Protein AF-A0A9E2JWT8-F1 (afdb_monomer)

Mean predicted aligned error: 19.37 Å

Nearest PDB structures (foldseek):
  4bin-assembly1_A  TM=8.423E-01  e=1.346E-19  Escherichia coli K-12
  3jc8-assembly1_Qa  TM=8.543E-01  e=6.865E-05  Myxococcus xanthus DK 1622
  6kon-assembly1_B  TM=1.646E-01  e=9.187E+00  Mycobacterium tuberculosis H37Rv

Structure (mmCIF, N/CA/C/O backbone):
data_AF-A0A9E2JWT8-F1
#
_entry.id   AF-A0A9E2JWT8-F1
#
loop_
_atom_site.group_PDB
_atom_site.id
_atom_site.type_symbol
_atom_site.label_atom_id
_atom_site.label_alt_id
_atom_site.label_comp_id
_atom_site.label_asym_id
_atom_site.label_entity_id
_atom_site.label_seq_id
_atom_site.pdbx_PDB_ins_code
_atom_site.Cartn_x
_atom_site.Cartn_y
_atom_site.Cartn_z
_atom_site.occupancy
_atom_site.B_iso_or_equiv
_atom_site.auth_seq_id
_atom_site.auth_comp_id
_atom_site.auth_asym_id
_atom_site.auth_atom_id
_atom_site.pdbx_PDB_model_num
ATOM 1 N N . MET A 1 1 ? -29.899 13.126 69.150 1.00 53.62 1 MET A N 1
ATOM 2 C CA . MET A 1 1 ? -29.460 11.903 68.431 1.00 53.62 1 MET A CA 1
ATOM 3 C C . MET A 1 1 ? -28.715 12.224 67.116 1.00 53.62 1 MET A C 1
ATOM 5 O O . MET A 1 1 ? -28.867 11.514 66.130 1.00 53.62 1 MET A O 1
ATOM 9 N N . ASN A 1 2 ? -27.886 13.279 67.052 1.00 57.16 2 ASN A N 1
ATOM 10 C CA . ASN A 1 2 ? -27.595 13.925 65.753 1.00 57.16 2 ASN A CA 1
ATOM 11 C C . ASN A 1 2 ? -26.227 13.564 65.133 1.00 57.16 2 ASN A C 1
ATOM 13 O O . ASN A 1 2 ? -25.961 13.938 63.993 1.00 57.16 2 ASN A O 1
ATOM 17 N N . ALA A 1 3 ? -25.370 12.822 65.847 1.00 55.81 3 ALA A N 1
ATOM 18 C CA . ALA A 1 3 ? -24.041 12.436 65.360 1.00 55.81 3 ALA A CA 1
ATOM 19 C C . ALA A 1 3 ? -24.082 11.340 64.273 1.00 55.81 3 ALA A C 1
ATOM 21 O O . ALA A 1 3 ? -23.399 11.455 63.257 1.00 55.81 3 ALA A O 1
ATOM 22 N N . SER A 1 4 ? -24.925 10.314 64.449 1.00 59.94 4 SER A N 1
ATOM 23 C CA . SER A 1 4 ? -24.975 9.135 63.567 1.00 59.94 4 SER A CA 1
ATOM 24 C C . SER A 1 4 ? -25.283 9.482 62.101 1.00 59.94 4 SER A C 1
ATOM 26 O O . SER A 1 4 ? -24.531 9.087 61.210 1.00 59.94 4 SER A O 1
ATOM 28 N N . ARG A 1 5 ? -26.305 10.314 61.834 1.00 56.53 5 ARG A N 1
ATOM 29 C CA . ARG A 1 5 ? -26.665 10.726 60.458 1.00 56.53 5 ARG A CA 1
ATOM 30 C C . ARG A 1 5 ? -25.513 11.415 59.710 1.00 56.53 5 ARG A C 1
ATOM 32 O O . ARG A 1 5 ? -25.378 11.219 58.507 1.00 56.53 5 ARG A O 1
ATOM 39 N N . ARG A 1 6 ? -24.657 12.181 60.404 1.00 55.94 6 ARG A N 1
ATOM 40 C CA . ARG A 1 6 ? -23.478 12.832 59.795 1.00 55.94 6 ARG A CA 1
ATOM 41 C C . ARG A 1 6 ? -22.365 11.836 59.450 1.00 55.94 6 ARG A C 1
ATOM 43 O O . ARG A 1 6 ? -21.626 12.077 58.501 1.00 55.94 6 ARG A O 1
ATOM 50 N N . HIS A 1 7 ? -22.261 10.729 60.185 1.00 55.94 7 HIS A N 1
ATOM 51 C CA . HIS A 1 7 ? -21.325 9.648 59.870 1.00 55.94 7 HIS A CA 1
ATOM 52 C C . HIS A 1 7 ? -21.790 8.842 58.651 1.00 55.94 7 HIS A C 1
ATOM 54 O O . HIS A 1 7 ? -21.009 8.660 57.722 1.00 55.94 7 HIS A O 1
ATOM 60 N N . VAL A 1 8 ? -23.075 8.468 58.598 1.00 58.97 8 VAL A N 1
ATOM 61 C CA . VAL A 1 8 ? -23.662 7.741 57.455 1.00 58.97 8 VAL A CA 1
ATOM 62 C C . VAL A 1 8 ? -23.550 8.551 56.157 1.00 58.97 8 VAL A C 1
ATOM 64 O O . VAL A 1 8 ? -23.122 8.011 55.142 1.00 58.97 8 VAL A O 1
ATOM 67 N N . LEU A 1 9 ? -23.837 9.859 56.186 1.00 56.31 9 LEU A N 1
ATOM 68 C CA . LEU A 1 9 ? -23.661 10.735 55.017 1.00 56.31 9 LEU A CA 1
ATOM 69 C C . LEU A 1 9 ? -22.195 10.853 54.564 1.00 56.31 9 LEU A C 1
ATOM 71 O O . LEU A 1 9 ? -21.934 10.886 53.364 1.00 56.31 9 LEU A O 1
ATOM 75 N N . ARG A 1 10 ? -21.228 10.872 55.494 1.00 54.97 10 ARG A N 1
ATOM 76 C CA . ARG A 1 10 ? -19.796 10.873 55.143 1.00 54.97 10 ARG A CA 1
ATOM 77 C C . ARG A 1 10 ? -19.331 9.535 54.565 1.00 54.97 10 ARG A C 1
ATOM 79 O O . ARG A 1 10 ? -18.613 9.538 53.573 1.00 54.97 10 ARG A O 1
ATOM 86 N N . GLN A 1 11 ? -19.747 8.410 55.142 1.00 54.75 11 GLN A N 1
ATOM 87 C CA . GLN A 1 11 ? -19.348 7.080 54.668 1.00 54.75 11 GLN A CA 1
ATOM 88 C C . GLN A 1 11 ? -20.015 6.719 53.330 1.00 54.75 11 GLN A C 1
ATOM 90 O O . GLN A 1 11 ? -19.337 6.221 52.437 1.00 54.75 11 GLN A O 1
ATOM 95 N N . GLY A 1 12 ? -21.294 7.059 53.137 1.00 54.53 12 GLY A N 1
ATOM 96 C CA . GLY A 1 12 ? -21.981 6.889 51.851 1.00 54.53 12 GLY A CA 1
ATOM 97 C C . GLY A 1 12 ? -21.394 7.757 50.731 1.00 54.53 12 GLY A C 1
ATOM 98 O O . GLY A 1 12 ? -21.231 7.281 49.611 1.00 54.53 12 GLY A O 1
ATOM 99 N N . GLY A 1 13 ? -21.003 9.001 51.039 1.00 54.72 13 GLY A N 1
ATOM 100 C CA . GLY A 1 13 ? -20.327 9.882 50.080 1.00 54.72 13 GLY A CA 1
ATOM 101 C C . GLY A 1 13 ? -18.957 9.359 49.635 1.00 54.72 13 GLY A C 1
ATOM 102 O O . GLY A 1 13 ? -18.627 9.446 48.456 1.00 54.72 13 GLY A O 1
ATOM 103 N N . VAL A 1 14 ? -18.183 8.757 50.547 1.00 56.28 14 VAL A N 1
ATOM 104 C CA . VAL A 1 14 ? -16.912 8.097 50.197 1.00 56.28 14 VAL A CA 1
ATOM 105 C C . VAL A 1 14 ? -17.154 6.853 49.340 1.00 56.28 14 VAL A C 1
ATOM 107 O O . VAL A 1 14 ? -16.446 6.672 48.356 1.00 56.28 14 VAL A O 1
ATOM 110 N N . LEU A 1 15 ? -18.179 6.045 49.637 1.00 52.59 15 LEU A N 1
ATOM 111 C CA . LEU A 1 15 ? -18.483 4.837 48.860 1.00 52.59 15 LEU A CA 1
ATOM 112 C C . LEU A 1 15 ? -18.886 5.148 47.402 1.00 52.59 15 LEU A C 1
ATOM 114 O O . LEU A 1 15 ? -18.518 4.418 46.483 1.00 52.59 15 LEU A O 1
ATOM 118 N N . LEU A 1 16 ? -19.588 6.266 47.183 1.00 53.34 16 LEU A N 1
ATOM 119 C CA . LEU A 1 16 ? -19.943 6.774 45.850 1.00 53.34 16 LEU A CA 1
ATOM 120 C C . LEU A 1 16 ? -18.761 7.392 45.081 1.00 53.34 16 LEU A C 1
ATOM 122 O O . LEU A 1 16 ? -18.834 7.495 43.862 1.00 53.34 16 LEU A O 1
ATOM 126 N N . LEU A 1 17 ? -17.678 7.771 45.767 1.00 56.38 17 LEU A N 1
ATOM 127 C CA . LEU A 1 17 ? -16.421 8.232 45.157 1.00 56.38 17 LEU A CA 1
ATOM 128 C C . LEU A 1 17 ? -15.371 7.111 45.021 1.00 56.38 17 LEU A C 1
ATOM 130 O O . LEU A 1 17 ? -14.418 7.262 44.261 1.00 56.38 17 LEU A O 1
ATOM 134 N N . SER A 1 18 ? -15.543 5.981 45.721 1.00 57.34 18 SER A N 1
ATOM 135 C CA . SER A 1 18 ? -14.723 4.768 45.566 1.00 57.34 18 SER A CA 1
ATOM 136 C C . SER A 1 18 ? -15.269 3.776 44.534 1.00 57.34 18 SER A C 1
ATOM 138 O O . SER A 1 18 ? -14.574 2.825 44.181 1.00 57.34 18 SER A O 1
ATOM 140 N N . LEU A 1 19 ? -16.470 4.016 43.994 1.00 56.69 19 LEU A N 1
ATOM 141 C CA . LEU A 1 19 ? -16.808 3.622 42.623 1.00 56.69 19 LEU A CA 1
ATOM 142 C C . LEU A 1 19 ? -15.918 4.448 41.687 1.00 56.69 19 LEU A C 1
ATOM 144 O O . LEU A 1 19 ? -16.328 5.476 41.154 1.00 56.69 19 LEU A O 1
ATOM 148 N N . GLY A 1 20 ? -14.648 4.043 41.611 1.00 53.38 20 GLY A N 1
ATOM 149 C CA . GLY A 1 20 ? -13.603 4.801 40.940 1.00 53.38 20 GLY A CA 1
ATOM 150 C C . GLY A 1 20 ? -13.858 4.932 39.444 1.00 53.38 20 GLY A C 1
ATOM 151 O O . GLY A 1 20 ? -14.824 4.391 38.904 1.00 53.38 20 GLY A O 1
ATOM 152 N N . VAL A 1 21 ? -12.941 5.613 38.756 1.00 55.34 21 VAL A N 1
ATOM 153 C CA . VAL A 1 21 ? -12.900 5.608 37.292 1.00 55.34 21 VAL A CA 1
ATOM 154 C C . VAL A 1 21 ? -12.782 4.156 36.835 1.00 55.34 21 VAL A C 1
ATOM 156 O O . VAL A 1 21 ? -11.688 3.592 36.818 1.00 55.34 21 VAL A O 1
ATOM 159 N N . ALA A 1 22 ? -13.919 3.548 36.484 1.00 52.66 22 ALA A N 1
ATOM 160 C CA . ALA A 1 22 ? -13.948 2.300 35.750 1.00 52.66 22 ALA A CA 1
ATOM 161 C C . ALA A 1 22 ? -13.064 2.544 34.536 1.00 52.66 22 ALA A C 1
ATOM 163 O O . ALA A 1 22 ? -13.307 3.494 33.788 1.00 52.66 22 ALA A O 1
ATOM 164 N N . GLN A 1 23 ? -11.982 1.775 34.410 1.00 48.50 23 GLN A N 1
ATOM 165 C CA . GLN A 1 23 ? -11.033 1.978 33.330 1.00 48.50 23 GLN A CA 1
ATOM 166 C C . GLN A 1 23 ? -11.772 1.682 32.032 1.00 48.50 23 GLN A C 1
ATOM 168 O O . GLN A 1 23 ? -11.929 0.525 31.647 1.00 48.50 23 GLN A O 1
ATOM 173 N N . ILE A 1 24 ? -12.259 2.745 31.387 1.00 52.97 24 ILE A N 1
ATOM 174 C CA . ILE A 1 24 ? -12.759 2.708 30.023 1.00 52.97 24 ILE A CA 1
ATOM 175 C C . ILE A 1 24 ? -11.536 2.324 29.206 1.00 52.97 24 ILE A C 1
ATOM 177 O O . ILE A 1 24 ? -10.701 3.172 28.882 1.00 52.97 24 ILE A O 1
ATOM 181 N N . ALA A 1 25 ? -11.400 1.022 28.969 1.00 56.75 25 ALA A N 1
ATOM 182 C CA . ALA A 1 25 ? -10.394 0.429 28.117 1.00 56.75 25 ALA A CA 1
ATOM 183 C C . ALA A 1 25 ? -10.730 0.852 26.689 1.00 56.75 25 ALA A C 1
ATOM 185 O O . ALA A 1 25 ? -11.363 0.117 25.939 1.00 56.75 25 ALA A O 1
ATOM 186 N N . ARG A 1 26 ? -10.391 2.106 26.372 1.00 68.75 26 ARG A N 1
ATOM 187 C CA . ARG A 1 26 ? -10.599 2.689 25.056 1.00 68.75 26 ARG A CA 1
ATOM 188 C C . ARG A 1 26 ? -9.884 1.807 24.052 1.00 68.75 26 ARG A C 1
ATOM 190 O O . ARG A 1 26 ? -8.679 1.590 24.186 1.00 68.75 26 ARG A O 1
ATOM 197 N N . GLY A 1 27 ? -10.636 1.322 23.071 1.00 78.69 27 GLY A N 1
ATOM 198 C CA . GLY A 1 27 ? -10.039 0.683 21.915 1.00 78.69 27 GLY A CA 1
ATOM 199 C C . GLY A 1 27 ? -9.054 1.633 21.233 1.00 78.69 27 GLY A C 1
ATOM 200 O O . GLY A 1 27 ? -9.229 2.854 21.271 1.00 78.69 27 GLY A O 1
ATOM 201 N N . ALA A 1 28 ? -8.023 1.061 20.622 1.00 89.88 28 ALA A N 1
ATOM 202 C CA . ALA A 1 28 ? -7.026 1.768 19.846 1.00 89.88 28 ALA A CA 1
ATOM 203 C C . ALA A 1 28 ? -7.698 2.632 18.767 1.00 89.88 28 ALA A C 1
ATOM 205 O O . ALA A 1 28 ? -8.549 2.168 17.996 1.00 89.88 28 ALA A O 1
ATOM 206 N N . THR A 1 29 ? -7.303 3.899 18.703 1.00 91.25 29 THR A N 1
ATOM 207 C CA . THR A 1 29 ? -7.775 4.830 17.683 1.00 91.25 29 THR A CA 1
ATOM 208 C C . THR A 1 29 ? -7.119 4.471 16.358 1.00 91.25 29 THR A C 1
ATOM 210 O O . THR A 1 29 ? -5.894 4.509 16.233 1.00 91.25 29 THR A O 1
ATOM 213 N N . ILE A 1 30 ? -7.927 4.163 15.343 1.00 93.00 30 ILE A N 1
ATOM 214 C CA . ILE A 1 30 ? -7.430 4.006 13.974 1.00 93.00 30 ILE A CA 1
ATOM 215 C C . ILE A 1 30 ? -7.217 5.396 13.372 1.00 93.00 30 ILE A C 1
ATOM 217 O O . ILE A 1 30 ? -8.152 6.189 13.262 1.00 93.00 30 ILE A O 1
ATOM 221 N N . LEU A 1 31 ? -5.969 5.678 13.010 1.00 91.62 31 LEU A N 1
ATOM 222 C CA . LEU A 1 31 ? -5.480 6.972 12.540 1.00 91.62 31 LEU A CA 1
ATOM 223 C C . LEU A 1 31 ? -5.591 7.095 11.018 1.00 91.62 31 LEU A C 1
ATOM 225 O O . LEU A 1 31 ? -5.948 8.153 10.502 1.00 91.62 31 LEU A O 1
ATOM 229 N N . ALA A 1 32 ? -5.298 6.012 10.295 1.00 90.31 32 ALA A N 1
ATOM 230 C CA . ALA A 1 32 ? -5.405 5.948 8.843 1.00 90.31 32 ALA A CA 1
ATOM 231 C C . ALA A 1 32 ? -5.608 4.506 8.361 1.00 90.31 32 ALA A C 1
ATOM 233 O O . ALA A 1 32 ? -5.190 3.549 9.008 1.00 90.31 32 ALA A O 1
ATOM 234 N N . VAL A 1 33 ? -6.191 4.357 7.171 1.00 92.56 33 VAL A N 1
ATOM 235 C CA . VAL A 1 33 ? -6.198 3.090 6.428 1.00 92.56 33 VAL A CA 1
ATOM 236 C C . VAL A 1 33 ? -5.728 3.336 4.995 1.00 92.56 33 VAL A C 1
ATOM 238 O O . VAL A 1 33 ? -6.081 4.353 4.386 1.00 92.56 33 VAL A O 1
ATOM 241 N N . ARG A 1 34 ? -4.907 2.429 4.460 1.00 91.94 34 ARG A N 1
ATOM 242 C CA . ARG A 1 34 ? -4.273 2.515 3.134 1.00 91.94 34 ARG A CA 1
ATOM 243 C C . ARG A 1 34 ? -4.420 1.177 2.406 1.00 91.94 34 ARG A C 1
ATOM 245 O O . ARG A 1 34 ? -4.379 0.129 3.045 1.00 91.94 34 ARG A O 1
ATOM 252 N N . VAL A 1 35 ? -4.573 1.223 1.085 1.00 92.81 35 VAL A N 1
ATOM 253 C CA . VAL A 1 35 ? -4.628 0.043 0.208 1.00 92.81 35 VAL A CA 1
ATOM 254 C C . VAL A 1 35 ? -3.678 0.276 -0.961 1.00 92.81 35 VAL A C 1
ATOM 256 O O . VAL A 1 35 ? -3.710 1.351 -1.560 1.00 92.81 35 VAL A O 1
ATOM 259 N N . TRP A 1 36 ? -2.855 -0.720 -1.276 1.00 92.12 36 TRP A N 1
ATOM 260 C CA . TRP A 1 36 ? -1.918 -0.714 -2.399 1.00 92.12 36 TRP A CA 1
ATOM 261 C C . TRP A 1 36 ? -2.168 -1.967 -3.252 1.00 92.12 36 TRP A C 1
ATOM 263 O O . TRP A 1 36 ? -1.660 -3.034 -2.901 1.00 92.12 36 TRP A O 1
ATOM 273 N N . PRO A 1 37 ? -2.992 -1.876 -4.313 1.00 92.75 37 PRO A N 1
ATOM 274 C CA . PRO A 1 37 ? -3.236 -2.991 -5.220 1.00 92.75 37 PRO A CA 1
ATOM 275 C C . PRO A 1 37 ? -2.110 -3.113 -6.255 1.00 92.75 37 PRO A C 1
ATOM 277 O O . PRO A 1 37 ? -1.742 -2.127 -6.898 1.00 92.75 37 PRO A O 1
ATOM 280 N N . ALA A 1 38 ? -1.593 -4.325 -6.444 1.00 90.12 38 ALA A N 1
ATOM 281 C CA . ALA A 1 38 ? -0.638 -4.675 -7.493 1.00 90.12 38 ALA A CA 1
ATOM 282 C C . ALA A 1 38 ? -0.792 -6.147 -7.899 1.00 90.12 38 ALA A C 1
ATOM 284 O O . ALA A 1 38 ? -1.418 -6.924 -7.183 1.00 90.12 38 ALA A O 1
ATOM 285 N N . ALA A 1 39 ? -0.224 -6.537 -9.045 1.00 87.38 39 ALA A N 1
ATOM 286 C CA . ALA A 1 39 ? -0.294 -7.917 -9.534 1.00 87.38 39 ALA A CA 1
ATOM 287 C C . ALA A 1 39 ? 0.458 -8.911 -8.625 1.00 87.38 39 ALA A C 1
ATOM 289 O O . ALA A 1 39 ? -0.028 -10.016 -8.397 1.00 87.38 39 ALA A O 1
ATOM 290 N N . ASP A 1 40 ? 1.601 -8.494 -8.069 1.00 85.94 40 ASP A N 1
ATOM 291 C CA . ASP A 1 40 ? 2.425 -9.303 -7.161 1.00 85.94 40 ASP A CA 1
ATOM 292 C C . ASP A 1 40 ? 1.707 -9.629 -5.841 1.00 85.94 40 ASP A C 1
ATOM 294 O O . ASP A 1 40 ? 1.842 -10.733 -5.318 1.00 85.94 40 ASP A O 1
ATOM 298 N N . TYR A 1 41 ? 0.991 -8.646 -5.282 1.00 91.56 41 TYR A N 1
ATOM 299 C CA . TYR A 1 41 ? 0.166 -8.745 -4.077 1.00 91.56 41 TYR A CA 1
ATOM 300 C C . TYR A 1 41 ? -0.658 -7.463 -3.877 1.00 91.56 41 TYR A C 1
ATOM 302 O O . TYR A 1 41 ? -0.259 -6.385 -4.318 1.00 91.56 41 TYR A O 1
ATOM 310 N N . THR A 1 42 ? -1.764 -7.548 -3.132 1.00 94.62 42 THR A N 1
ATOM 311 C CA . THR A 1 42 ? -2.419 -6.358 -2.553 1.00 94.62 42 THR A CA 1
ATOM 312 C C . THR A 1 42 ? -2.017 -6.213 -1.085 1.00 94.62 42 THR A C 1
ATOM 314 O O . THR A 1 42 ? -2.137 -7.173 -0.321 1.00 94.62 42 THR A O 1
ATOM 317 N N . ARG A 1 43 ? -1.597 -5.010 -0.667 1.00 95.31 43 ARG A N 1
ATOM 318 C CA . ARG A 1 43 ? -1.393 -4.646 0.750 1.00 95.31 43 ARG A CA 1
ATOM 319 C C . ARG A 1 43 ? -2.552 -3.811 1.277 1.00 95.31 43 ARG A C 1
ATOM 321 O O . ARG A 1 43 ? -2.882 -2.782 0.688 1.00 95.31 43 ARG A O 1
ATOM 328 N N . VAL A 1 44 ? -3.079 -4.173 2.443 1.00 95.56 44 VAL A N 1
ATOM 329 C CA . VAL A 1 44 ? -3.909 -3.295 3.281 1.00 95.56 44 VAL A CA 1
ATOM 330 C C . VAL A 1 44 ? -3.126 -2.955 4.548 1.00 95.56 44 VAL A C 1
ATOM 332 O O . VAL A 1 44 ? -2.723 -3.854 5.281 1.00 95.56 44 VAL A O 1
ATOM 335 N N . THR A 1 45 ? -2.933 -1.664 4.825 1.00 95.44 45 THR A N 1
ATOM 336 C CA . THR A 1 45 ? -2.294 -1.183 6.062 1.00 95.44 45 THR A CA 1
ATOM 337 C C . THR A 1 45 ? -3.302 -0.391 6.886 1.00 95.44 45 THR A C 1
ATOM 339 O O . THR A 1 45 ? -3.882 0.582 6.395 1.00 95.44 45 THR A O 1
ATOM 342 N N . ILE A 1 46 ? -3.480 -0.778 8.147 1.00 95.31 46 ILE A N 1
ATOM 343 C CA . ILE A 1 46 ? -4.287 -0.080 9.153 1.00 95.31 46 ILE A CA 1
ATOM 344 C C . ILE A 1 46 ? -3.325 0.516 10.183 1.00 95.31 46 ILE A C 1
ATOM 346 O O . ILE A 1 46 ? -2.574 -0.214 10.824 1.00 95.31 46 ILE A O 1
ATOM 350 N N . GLU A 1 47 ? -3.334 1.838 10.325 1.00 95.00 47 GLU A N 1
ATOM 351 C CA . GLU A 1 47 ? -2.456 2.598 11.218 1.00 95.00 47 GLU A CA 1
ATOM 352 C C . GLU A 1 47 ? -3.215 3.013 12.489 1.00 95.00 47 GLU A C 1
ATOM 354 O O . GLU A 1 47 ? -4.331 3.529 12.398 1.00 95.00 47 GLU A O 1
ATOM 359 N N . SER A 1 48 ? -2.628 2.797 13.666 1.00 95.25 48 SER A N 1
ATOM 360 C CA . SER A 1 48 ? -3.274 2.944 14.976 1.00 95.25 48 SER A CA 1
ATOM 361 C C . SER A 1 48 ? -2.361 3.570 16.037 1.00 95.25 48 SER A C 1
ATOM 363 O O . SER A 1 48 ? -1.133 3.533 15.942 1.00 95.25 48 SER A O 1
ATOM 365 N N . ASP A 1 49 ? -2.962 4.148 17.078 1.00 93.75 49 ASP A N 1
ATOM 366 C CA . ASP A 1 49 ? -2.241 4.720 18.227 1.00 93.75 49 ASP A CA 1
ATOM 367 C C . ASP A 1 49 ? -1.561 3.666 19.127 1.00 93.75 49 ASP A C 1
ATOM 369 O O . ASP A 1 49 ? -0.521 3.961 19.717 1.00 93.75 49 ASP A O 1
ATOM 373 N N . ALA A 1 50 ? -2.090 2.440 19.174 1.00 93.44 50 ALA A N 1
ATOM 374 C CA . ALA A 1 50 ? -1.558 1.292 19.909 1.00 93.44 50 ALA A CA 1
ATOM 375 C C . ALA A 1 50 ? -1.450 0.026 19.031 1.00 93.44 50 ALA A C 1
ATOM 377 O O . ALA A 1 50 ? -2.080 -0.078 17.977 1.00 93.44 50 ALA A O 1
ATOM 378 N N . ALA A 1 51 ? -0.647 -0.952 19.469 1.00 94.19 51 ALA A N 1
ATOM 379 C CA . ALA A 1 51 ? -0.481 -2.233 18.776 1.00 94.19 51 ALA A CA 1
ATOM 380 C C . ALA A 1 51 ? -1.776 -3.064 18.798 1.00 94.19 51 ALA A C 1
ATOM 382 O O . ALA A 1 51 ? -2.329 -3.319 19.868 1.00 94.19 51 ALA A O 1
ATOM 383 N N . LEU A 1 52 ? -2.223 -3.527 17.629 1.00 95.12 52 LEU A N 1
ATOM 384 C CA . LEU A 1 52 ? -3.457 -4.302 17.485 1.00 95.12 52 LEU A CA 1
ATOM 385 C C . LEU A 1 52 ? -3.194 -5.800 17.683 1.00 95.12 52 LEU A C 1
ATOM 387 O O . LEU A 1 52 ? -2.173 -6.324 17.234 1.00 95.12 52 LEU A O 1
ATOM 391 N N . ARG A 1 53 ? -4.127 -6.512 18.320 1.00 95.19 53 ARG A N 1
ATOM 392 C CA . ARG A 1 53 ? -4.132 -7.984 18.348 1.00 95.19 53 ARG A CA 1
ATOM 393 C C . ARG A 1 53 ? -5.128 -8.498 17.325 1.00 95.19 53 ARG A C 1
ATOM 395 O O . ARG A 1 53 ? -6.186 -7.893 17.148 1.00 95.19 53 ARG A O 1
ATOM 402 N N . THR A 1 54 ? -4.772 -9.580 16.639 1.00 96.56 54 THR A N 1
ATOM 403 C CA . THR A 1 54 ? -5.547 -10.060 15.495 1.00 96.56 54 THR A CA 1
ATOM 404 C C . THR A 1 54 ? -5.589 -11.570 15.374 1.00 96.56 54 THR A C 1
ATOM 406 O O . THR A 1 54 ? -4.533 -12.204 15.367 1.00 96.56 54 THR A O 1
ATOM 409 N N . GLU A 1 55 ? -6.779 -12.113 15.131 1.00 96.50 55 GLU A N 1
ATOM 410 C CA . GLU A 1 55 ? -6.980 -13.507 14.728 1.00 96.50 55 GLU A CA 1
ATOM 411 C C . GLU A 1 55 ? -7.407 -13.567 13.247 1.00 96.50 55 GLU A C 1
ATOM 413 O O . GLU A 1 55 ? -8.541 -13.205 12.911 1.00 96.50 55 GLU A O 1
ATOM 418 N N . PRO A 1 56 ? -6.511 -13.971 12.322 1.00 96.44 56 PRO A N 1
ATOM 419 C CA . PRO A 1 56 ? -6.851 -14.154 10.916 1.00 96.44 56 PRO A CA 1
ATOM 420 C C . PRO A 1 56 ? -7.505 -15.523 10.671 1.00 96.44 56 PRO A C 1
ATOM 422 O O . PRO A 1 56 ? -6.941 -16.569 10.992 1.00 96.44 56 PRO A O 1
ATOM 425 N N . LEU A 1 57 ? -8.671 -15.518 10.028 1.00 95.75 57 LEU A N 1
ATOM 426 C CA . LEU A 1 57 ? -9.430 -16.702 9.631 1.00 95.75 57 LEU A CA 1
ATOM 427 C C . LEU A 1 57 ? -9.635 -16.706 8.111 1.00 95.75 57 LEU A C 1
ATOM 429 O O . LEU A 1 57 ? -10.381 -15.893 7.561 1.00 95.75 57 LEU A O 1
ATOM 433 N N . PHE A 1 58 ? -9.000 -17.655 7.425 1.00 95.12 58 PHE A N 1
ATOM 434 C CA . PHE A 1 58 ? -9.240 -17.889 6.003 1.00 95.12 58 PHE A CA 1
ATOM 435 C C . PHE A 1 58 ? -10.456 -18.802 5.794 1.00 95.12 58 PHE A C 1
ATOM 437 O O . PHE A 1 58 ? -10.572 -19.855 6.421 1.00 95.12 58 PHE A O 1
ATOM 444 N N . VAL A 1 59 ? -11.347 -18.419 4.880 1.00 93.88 59 VAL A N 1
ATOM 445 C CA . VAL A 1 59 ? -12.519 -19.205 4.467 1.00 93.88 59 VAL A CA 1
ATOM 446 C C . VAL A 1 59 ? -12.379 -19.513 2.982 1.00 93.88 59 VAL A C 1
ATOM 448 O O . VAL A 1 59 ? -12.202 -18.600 2.187 1.00 93.88 59 VAL A O 1
ATOM 451 N N . ALA A 1 60 ? -12.457 -20.788 2.597 1.00 90.19 60 ALA A N 1
ATOM 452 C CA . ALA A 1 60 ? -12.146 -21.214 1.230 1.00 90.19 60 ALA A CA 1
ATOM 453 C C . ALA A 1 60 ? -13.278 -20.990 0.206 1.00 90.19 60 ALA A C 1
ATOM 455 O O . ALA A 1 60 ? -12.994 -20.770 -0.967 1.00 90.19 60 ALA A O 1
ATOM 456 N N . ASN A 1 61 ? -14.550 -21.071 0.621 1.00 92.62 61 ASN A N 1
ATOM 457 C CA . ASN A 1 61 ? -15.699 -21.149 -0.293 1.00 92.62 61 ASN A CA 1
ATOM 458 C C . ASN A 1 61 ? -16.849 -20.199 0.114 1.00 92.62 61 ASN A C 1
ATOM 460 O O . ASN A 1 61 ? -17.554 -20.494 1.082 1.00 92.62 61 ASN A O 1
ATOM 464 N N . PRO A 1 62 ? -17.091 -19.093 -0.624 1.00 93.69 62 PRO A N 1
ATOM 465 C CA . PRO A 1 62 ? -16.139 -18.446 -1.538 1.00 93.69 62 PRO A CA 1
ATOM 466 C C . PRO A 1 62 ? -14.885 -17.970 -0.774 1.00 93.69 62 PRO A C 1
ATOM 468 O O . PRO A 1 62 ? -14.959 -17.833 0.451 1.00 93.69 62 PRO A O 1
ATOM 471 N N . PRO A 1 63 ? -13.756 -17.705 -1.457 1.00 96.25 63 PRO A N 1
ATOM 472 C CA . PRO A 1 63 ? -12.517 -17.311 -0.798 1.00 96.25 63 PRO A CA 1
ATOM 473 C C . PRO A 1 63 ? -12.673 -15.961 -0.081 1.00 96.25 63 PRO A C 1
ATOM 475 O O . PRO A 1 63 ? -13.076 -14.960 -0.679 1.00 96.25 63 PRO A O 1
ATOM 478 N N . ARG A 1 64 ? -12.360 -15.927 1.217 1.00 97.06 64 ARG A N 1
ATOM 479 C CA . ARG A 1 64 ? -12.361 -14.718 2.054 1.00 97.06 64 ARG A CA 1
ATOM 480 C C . ARG A 1 64 ? -11.233 -14.771 3.075 1.00 97.06 64 ARG A C 1
ATOM 482 O O . ARG A 1 64 ? -10.954 -15.832 3.633 1.00 97.06 64 ARG A O 1
ATOM 489 N N . LEU A 1 65 ? -10.674 -13.610 3.400 1.00 97.62 65 LEU A N 1
ATOM 490 C CA . LEU A 1 65 ? -9.885 -13.423 4.616 1.00 97.62 65 LEU A CA 1
ATOM 491 C C . LEU A 1 65 ? -10.721 -12.618 5.613 1.00 97.62 65 LEU A C 1
ATOM 493 O O . LEU A 1 65 ? -10.974 -11.435 5.389 1.00 97.62 65 LEU A O 1
ATOM 497 N N . ALA A 1 66 ? -11.142 -13.249 6.705 1.00 96.94 66 ALA A N 1
ATOM 498 C CA . ALA A 1 66 ? -11.599 -12.534 7.887 1.00 96.94 66 ALA A CA 1
ATOM 499 C C . ALA A 1 66 ? -10.396 -12.245 8.797 1.00 96.94 66 ALA A C 1
ATOM 501 O O . ALA A 1 66 ? -9.499 -13.076 8.923 1.00 96.94 66 ALA A O 1
ATOM 502 N N . VAL A 1 67 ? -10.377 -11.079 9.434 1.00 97.50 67 VAL A N 1
ATOM 503 C CA . VAL A 1 67 ? -9.443 -10.739 10.510 1.00 97.50 67 VAL A CA 1
ATOM 504 C C . VAL A 1 67 ? -10.249 -10.095 11.626 1.00 97.50 67 VAL A C 1
ATOM 506 O O . VAL A 1 67 ? -10.830 -9.022 11.439 1.00 97.50 67 VAL A O 1
ATOM 509 N N . ASP A 1 68 ? -10.288 -10.760 12.774 1.00 97.19 68 ASP A N 1
ATOM 510 C CA . ASP A 1 68 ? -10.847 -10.191 13.994 1.00 97.19 68 ASP A CA 1
ATOM 511 C C . ASP A 1 68 ? -9.773 -9.353 14.671 1.00 97.19 68 ASP A C 1
ATOM 513 O O . ASP A 1 68 ? -8.661 -9.828 14.883 1.00 97.19 68 ASP A O 1
ATOM 517 N N . ILE A 1 69 ? -10.097 -8.097 14.965 1.00 96.31 69 ILE A N 1
ATOM 518 C CA . ILE A 1 69 ? -9.189 -7.105 15.537 1.00 96.31 69 ILE A CA 1
ATOM 519 C C . ILE A 1 69 ? -9.687 -6.780 16.946 1.00 96.31 69 ILE A C 1
ATOM 521 O O . ILE A 1 69 ? -10.721 -6.124 17.104 1.00 96.31 69 ILE A O 1
ATOM 525 N N . GLU A 1 70 ? -8.976 -7.263 17.967 1.00 94.69 70 GLU A N 1
ATOM 526 C CA . GLU A 1 70 ? -9.272 -6.949 19.368 1.00 94.69 70 GLU A CA 1
ATOM 527 C C . GLU A 1 70 ? -8.853 -5.520 19.721 1.00 94.69 70 GLU A C 1
ATOM 529 O O . GLU A 1 70 ? -7.882 -4.981 19.182 1.00 94.69 70 GLU A O 1
ATOM 534 N N . GLY A 1 71 ? -9.520 -4.942 20.721 1.00 91.12 71 GLY A N 1
ATOM 535 C CA . GLY A 1 71 ? -9.151 -3.636 21.246 1.00 91.12 71 GLY A CA 1
ATOM 536 C C . GLY A 1 71 ? -9.539 -2.506 20.304 1.00 91.12 71 GLY A C 1
ATOM 537 O O . GLY A 1 71 ? -8.822 -1.516 20.265 1.00 91.12 71 GLY A O 1
ATOM 538 N N . VAL A 1 72 ? -10.605 -2.649 19.507 1.00 92.00 72 VAL A N 1
ATOM 539 C CA . VAL A 1 72 ? -11.018 -1.649 18.507 1.00 92.00 72 VAL A CA 1
ATOM 540 C C . VAL A 1 72 ? -12.543 -1.509 18.448 1.00 92.00 72 VAL A C 1
ATOM 542 O O . VAL A 1 72 ? -13.291 -2.489 18.475 1.00 92.00 72 VAL A O 1
ATOM 545 N N . GLU A 1 73 ? -12.999 -0.262 18.308 1.00 90.75 73 GLU A N 1
ATOM 546 C CA . GLU A 1 73 ? -14.390 0.111 18.028 1.00 90.75 73 GLU A CA 1
ATOM 547 C C . GLU A 1 73 ? -14.555 0.580 16.568 1.00 90.75 73 GLU A C 1
ATOM 549 O O . GLU A 1 73 ? -13.652 1.184 15.974 1.00 90.75 73 GLU A O 1
ATOM 554 N N . LEU A 1 74 ? -15.727 0.323 15.977 1.00 89.62 74 LEU A N 1
ATOM 555 C CA . LEU A 1 74 ? -16.045 0.580 14.570 1.00 89.62 74 LEU A CA 1
ATOM 556 C C . LEU A 1 74 ? -16.175 2.087 14.264 1.00 89.62 74 LEU A C 1
ATOM 558 O O . LEU A 1 74 ? -17.267 2.657 14.171 1.00 89.62 74 LEU A O 1
ATOM 562 N N . ASN A 1 75 ? -15.034 2.730 14.055 1.00 86.31 75 ASN A N 1
ATOM 563 C CA . ASN A 1 75 ? -14.893 4.146 13.720 1.00 86.31 75 ASN A CA 1
ATOM 564 C C . ASN A 1 75 ? -15.071 4.443 12.202 1.00 86.31 75 ASN A C 1
ATOM 566 O O . ASN A 1 75 ? -15.179 3.520 11.388 1.00 86.31 75 ASN A O 1
ATOM 570 N N . PRO A 1 76 ? -15.127 5.728 11.784 1.00 88.56 76 PRO A N 1
ATOM 571 C CA . PRO A 1 76 ? -15.259 6.100 10.372 1.00 88.56 76 PRO A CA 1
ATOM 572 C C . PRO A 1 76 ? -14.062 5.722 9.485 1.00 88.56 76 PRO A C 1
ATOM 574 O O . PRO A 1 76 ? -14.283 5.363 8.332 1.00 88.56 76 PRO A O 1
ATOM 577 N N . ALA A 1 77 ? -12.824 5.753 9.994 1.00 87.12 77 ALA A N 1
ATOM 578 C CA . ALA A 1 77 ? -11.623 5.441 9.207 1.00 87.12 77 ALA A CA 1
ATOM 579 C C . ALA A 1 77 ? -11.601 3.972 8.746 1.00 87.12 77 ALA A C 1
ATOM 581 O O . ALA A 1 77 ? -11.230 3.669 7.615 1.00 87.12 77 ALA A O 1
ATOM 582 N N . LEU A 1 78 ? -12.102 3.057 9.581 1.00 86.38 78 LEU A N 1
ATOM 583 C CA . LEU A 1 78 ? -12.317 1.661 9.195 1.00 86.38 78 LEU A CA 1
ATOM 584 C C . LEU A 1 78 ? -13.424 1.489 8.145 1.00 86.38 78 LEU A C 1
ATOM 586 O O . LEU A 1 78 ? -13.323 0.608 7.295 1.00 86.38 78 LEU A O 1
ATOM 590 N N . ARG A 1 79 ? -14.464 2.334 8.150 1.00 87.12 79 ARG A N 1
ATOM 591 C CA . ARG A 1 79 ? -15.490 2.329 7.089 1.00 87.12 79 ARG A CA 1
ATOM 592 C C . ARG A 1 79 ? -14.956 2.881 5.763 1.00 87.12 79 ARG A C 1
ATOM 594 O O . ARG A 1 79 ? -15.349 2.394 4.709 1.00 87.12 79 ARG A O 1
ATOM 601 N N . GLU A 1 80 ? -14.015 3.823 5.808 1.00 85.56 80 GLU A N 1
ATOM 602 C CA . GLU A 1 80 ? -13.343 4.387 4.629 1.00 85.56 80 GLU A CA 1
ATOM 603 C C . GLU A 1 80 ? -12.565 3.334 3.808 1.00 85.56 80 GLU A C 1
ATOM 605 O O . GLU A 1 80 ? -12.416 3.482 2.594 1.00 85.56 80 GLU A O 1
ATOM 610 N N . LEU A 1 81 ? -12.118 2.234 4.434 1.00 81.88 81 LEU A N 1
ATOM 611 C CA . LEU A 1 81 ? -11.491 1.101 3.738 1.00 81.88 81 LEU A CA 1
ATOM 612 C C . LEU A 1 81 ? -12.398 0.516 2.642 1.00 81.88 81 LEU A C 1
ATOM 614 O O . LEU A 1 81 ? -11.915 0.168 1.565 1.00 81.88 81 LEU A O 1
ATOM 618 N N . VAL A 1 82 ? -13.713 0.468 2.882 1.00 83.75 82 VAL A N 1
ATOM 619 C CA . VAL A 1 82 ? -14.706 -0.052 1.923 1.00 83.75 82 VAL A CA 1
ATOM 620 C C . VAL A 1 82 ? -14.739 0.790 0.641 1.00 83.75 82 VAL A C 1
ATOM 622 O O . VAL A 1 82 ? -14.941 0.246 -0.438 1.00 83.75 82 VAL A O 1
ATOM 625 N N . SER A 1 83 ? -14.475 2.097 0.741 1.00 83.56 83 SER A N 1
ATOM 626 C CA . SER A 1 83 ? -14.339 3.016 -0.401 1.00 83.56 83 SER A CA 1
ATOM 627 C C . SER A 1 83 ? -12.924 3.098 -0.996 1.00 83.56 83 SER A C 1
ATOM 629 O O . SER A 1 83 ? -12.746 3.727 -2.037 1.00 83.56 83 SER A O 1
ATOM 631 N N . LYS A 1 84 ? -11.912 2.501 -0.350 1.00 86.81 84 LYS A N 1
ATOM 632 C CA . LYS A 1 84 ? -10.508 2.518 -0.808 1.00 86.81 84 LYS A CA 1
ATOM 633 C C . LYS A 1 84 ? -10.122 1.301 -1.644 1.00 86.81 84 LYS A C 1
ATOM 635 O O . LYS A 1 84 ? -9.225 1.417 -2.477 1.00 86.81 84 LYS A O 1
ATOM 640 N N . VAL A 1 85 ? -10.787 0.161 -1.453 1.00 88.00 85 VAL A N 1
ATOM 641 C CA . VAL A 1 85 ? -10.659 -0.981 -2.368 1.00 88.00 85 VAL A CA 1
ATOM 642 C C . VAL A 1 85 ? -11.383 -0.668 -3.673 1.00 88.00 85 VAL A C 1
ATOM 644 O O . VAL A 1 85 ? -12.535 -0.238 -3.676 1.00 88.00 85 VAL A O 1
ATOM 647 N N . ARG A 1 86 ? -10.686 -0.872 -4.790 1.00 86.44 86 ARG A N 1
ATOM 648 C CA . ARG A 1 86 ? -11.177 -0.545 -6.128 1.00 86.44 86 ARG A CA 1
ATOM 649 C C . ARG A 1 86 ? -11.720 -1.774 -6.857 1.00 86.44 86 ARG A C 1
ATOM 651 O O . ARG A 1 86 ? -11.354 -2.908 -6.562 1.00 86.44 86 ARG A O 1
ATOM 658 N N . SER A 1 87 ? -12.532 -1.545 -7.888 1.00 87.38 87 SER A N 1
ATOM 659 C CA . SER A 1 87 ? -13.058 -2.603 -8.762 1.00 87.38 87 SER A CA 1
ATOM 660 C C . SER A 1 87 ? -12.001 -3.290 -9.642 1.00 87.38 87 SER A C 1
ATOM 662 O O . SER A 1 87 ? -12.278 -4.380 -10.143 1.00 87.38 87 SER A O 1
ATOM 664 N N . ASP A 1 88 ? -10.823 -2.684 -9.822 1.00 89.38 88 ASP A N 1
ATOM 665 C CA . ASP A 1 88 ? -9.655 -3.195 -10.562 1.00 89.38 88 ASP A CA 1
ATOM 666 C C . ASP A 1 88 ? -8.590 -3.874 -9.667 1.00 89.38 88 ASP A C 1
ATOM 668 O O . ASP A 1 88 ? -7.586 -4.355 -10.184 1.00 89.38 88 ASP A O 1
ATOM 672 N N . ASP A 1 89 ? -8.805 -3.967 -8.347 1.00 92.62 89 ASP A N 1
ATOM 673 C CA . ASP A 1 89 ? -7.918 -4.694 -7.422 1.00 92.62 89 ASP A CA 1
ATOM 674 C C . ASP A 1 89 ? -7.838 -6.193 -7.798 1.00 92.62 89 ASP A C 1
ATOM 676 O O . ASP A 1 89 ? -8.884 -6.846 -7.843 1.00 92.62 89 ASP A O 1
ATOM 680 N N . PRO A 1 90 ? -6.650 -6.774 -8.061 1.00 92.56 90 PRO A N 1
ATOM 681 C CA . PRO A 1 90 ? -6.526 -8.145 -8.570 1.00 92.56 90 PRO A CA 1
ATOM 682 C C . PRO A 1 90 ? -6.782 -9.242 -7.521 1.00 92.56 90 PRO A C 1
ATOM 684 O O . PRO A 1 90 ? -6.957 -10.409 -7.885 1.00 92.56 90 PRO A O 1
ATOM 687 N N . PHE A 1 91 ? -6.845 -8.899 -6.232 1.00 94.81 91 PHE A N 1
ATOM 688 C CA . PHE A 1 91 ? -7.043 -9.860 -5.142 1.00 94.81 91 PHE A CA 1
ATOM 689 C C . PHE A 1 91 ? -8.368 -9.671 -4.411 1.00 94.81 91 PHE A C 1
ATOM 691 O O . PHE A 1 91 ? -8.995 -10.665 -4.034 1.00 94.81 91 PHE A O 1
ATOM 698 N N . ILE A 1 92 ? -8.818 -8.428 -4.237 1.00 95.81 92 ILE A N 1
ATOM 699 C CA . ILE A 1 92 ? -10.011 -8.089 -3.460 1.00 95.81 92 ILE A CA 1
ATOM 700 C C . ILE A 1 92 ? -11.189 -7.762 -4.395 1.00 95.81 92 ILE A C 1
ATOM 702 O O . ILE A 1 92 ? -11.086 -6.965 -5.328 1.00 95.81 92 ILE A O 1
ATOM 706 N N . THR A 1 93 ? -12.336 -8.388 -4.136 1.00 94.31 93 THR A N 1
ATOM 707 C CA . THR A 1 93 ? -13.632 -8.111 -4.782 1.00 94.31 93 THR A CA 1
ATOM 708 C C . THR A 1 93 ? -14.411 -7.039 -4.016 1.00 94.31 93 THR A C 1
ATOM 710 O O . THR A 1 93 ? -15.117 -6.229 -4.612 1.00 94.31 93 THR A O 1
ATOM 713 N N . GLY A 1 94 ? -14.294 -7.028 -2.686 1.00 93.62 94 GLY A N 1
ATOM 714 C CA . GLY A 1 94 ? -14.893 -6.021 -1.815 1.00 93.62 94 GLY A CA 1
ATOM 715 C C . GLY A 1 94 ? -14.507 -6.215 -0.349 1.00 93.62 94 GLY A C 1
ATOM 716 O O . GLY A 1 94 ? -13.925 -7.234 0.024 1.00 93.62 94 GLY A O 1
ATOM 717 N N . VAL A 1 95 ? -14.843 -5.236 0.492 1.00 95.62 95 VAL A N 1
ATOM 718 C CA . VAL A 1 95 ? -14.534 -5.257 1.930 1.00 95.62 95 VAL A CA 1
ATOM 719 C C . VAL A 1 95 ? -15.789 -5.033 2.758 1.00 95.62 95 VAL A C 1
ATOM 721 O O . VAL A 1 95 ? -16.652 -4.228 2.411 1.00 95.62 95 VAL A O 1
ATOM 724 N N . ARG A 1 96 ? -15.873 -5.735 3.886 1.00 94.50 96 ARG A N 1
ATOM 725 C CA . ARG A 1 96 ? -16.905 -5.573 4.911 1.00 94.50 96 ARG A CA 1
ATOM 726 C C . ARG A 1 96 ? -16.208 -5.312 6.237 1.00 94.50 96 ARG A C 1
ATOM 728 O O . ARG A 1 96 ? -15.237 -5.989 6.560 1.00 94.50 96 ARG A O 1
ATOM 735 N N . VAL A 1 97 ? -16.713 -4.359 7.013 1.00 95.19 97 VAL A N 1
ATOM 736 C CA . VAL A 1 97 ? -16.211 -4.092 8.364 1.00 95.19 97 VAL A CA 1
ATOM 737 C C . VAL A 1 97 ? -17.399 -3.931 9.299 1.00 95.19 97 VAL A C 1
ATOM 739 O O . VAL A 1 97 ? -18.311 -3.157 9.005 1.00 95.19 97 VAL A O 1
ATOM 742 N N . GLY A 1 98 ? -17.404 -4.667 10.407 1.00 94.31 98 GLY A N 1
ATOM 743 C CA . GLY A 1 98 ? -18.492 -4.642 11.380 1.00 94.31 98 GLY A CA 1
ATOM 744 C C . GLY A 1 98 ? -17.999 -4.875 12.802 1.00 94.31 98 GLY A C 1
ATOM 745 O O . GLY A 1 98 ? -16.995 -5.549 13.022 1.00 94.31 98 GLY A O 1
ATOM 746 N N . GLN A 1 99 ? -18.717 -4.322 13.777 1.00 95.00 99 GLN A N 1
ATOM 747 C CA . GLN A 1 99 ? -18.498 -4.647 15.183 1.00 95.00 99 GLN A CA 1
ATOM 748 C C . GLN A 1 99 ? -18.968 -6.093 15.413 1.00 95.00 99 GLN A C 1
ATOM 750 O O . GLN A 1 99 ? -20.130 -6.405 15.157 1.00 95.00 99 GLN A O 1
ATOM 755 N N . TYR A 1 100 ? -18.068 -6.975 15.845 1.00 94.38 100 TYR A N 1
ATOM 756 C CA . TYR A 1 100 ? -18.358 -8.393 16.088 1.00 94.38 100 TYR A CA 1
ATOM 757 C C . TYR A 1 100 ? -18.691 -8.657 17.560 1.00 94.38 100 TYR A C 1
ATOM 759 O O . TYR A 1 100 ? -19.628 -9.387 17.875 1.00 94.38 100 TYR A O 1
ATOM 767 N N . SER A 1 101 ? -17.971 -7.995 18.465 1.00 92.88 101 SER A N 1
ATOM 768 C CA . SER A 1 101 ? -18.298 -7.903 19.890 1.00 92.88 101 SER A CA 1
ATOM 769 C C . SER A 1 101 ? -17.955 -6.502 20.405 1.00 92.88 101 SER A C 1
ATOM 771 O O . SER A 1 101 ? -17.359 -5.708 19.676 1.00 92.88 101 SER A O 1
ATOM 773 N N . ALA A 1 102 ? -18.292 -6.184 21.658 1.00 88.50 102 ALA A N 1
ATOM 774 C CA . ALA A 1 102 ? -18.089 -4.851 22.239 1.00 88.50 102 ALA A CA 1
ATOM 775 C C . ALA A 1 102 ? -16.648 -4.302 22.136 1.00 88.50 102 ALA A C 1
ATOM 777 O O . ALA A 1 102 ? -16.475 -3.091 22.165 1.00 88.50 102 ALA A O 1
ATOM 778 N N . ASN A 1 103 ? -15.637 -5.168 21.993 1.00 89.88 103 ASN A N 1
ATOM 779 C CA . ASN A 1 103 ? -14.225 -4.785 21.859 1.00 89.88 103 ASN A CA 1
ATOM 780 C C . ASN A 1 103 ? -13.512 -5.489 20.680 1.00 89.88 103 ASN A C 1
ATOM 782 O O . ASN A 1 103 ? -12.286 -5.584 20.666 1.00 89.88 103 ASN A O 1
ATOM 786 N N . VAL A 1 104 ? -14.265 -6.041 19.719 1.00 94.25 104 VAL A N 1
ATOM 787 C CA . VAL A 1 104 ? -13.710 -6.712 18.531 1.00 94.25 104 VAL A CA 1
ATOM 788 C C . VAL A 1 104 ? -14.412 -6.221 17.270 1.00 94.25 104 VAL A C 1
ATOM 790 O O . VAL A 1 104 ? -15.634 -6.353 17.144 1.00 94.25 104 VAL A O 1
ATOM 793 N N . VAL A 1 105 ? -13.637 -5.717 16.311 1.00 95.81 105 VAL A N 1
ATOM 794 C CA . VAL A 1 105 ? -14.096 -5.442 14.941 1.00 95.81 105 VAL A CA 1
ATOM 795 C C . VAL A 1 105 ? -13.676 -6.594 14.034 1.00 95.81 105 VAL A C 1
ATOM 797 O O . VAL A 1 105 ? -12.503 -6.948 13.993 1.00 95.81 105 VAL A O 1
ATOM 800 N N . ARG A 1 106 ? -14.621 -7.138 13.261 1.00 96.75 106 ARG A N 1
ATOM 801 C CA . ARG A 1 106 ? -14.338 -8.104 12.195 1.00 96.75 106 ARG A CA 1
ATOM 802 C C . ARG A 1 106 ? -14.193 -7.369 10.867 1.00 96.75 106 ARG A C 1
ATOM 804 O O . ARG A 1 106 ? -15.157 -6.792 10.354 1.00 96.75 106 ARG A O 1
ATOM 811 N N . LEU A 1 107 ? -12.989 -7.417 10.310 1.00 96.31 107 LEU A N 1
ATOM 812 C CA . LEU A 1 107 ? -12.689 -7.074 8.924 1.00 96.31 107 LEU A CA 1
ATOM 813 C C . LEU A 1 107 ? -12.880 -8.331 8.065 1.00 96.31 107 LEU A C 1
ATOM 815 O O . LEU A 1 107 ? -12.392 -9.394 8.431 1.00 96.31 107 LEU A O 1
ATOM 819 N N . VAL A 1 108 ? -13.565 -8.235 6.925 1.00 96.88 108 VAL A N 1
ATOM 820 C CA . VAL A 1 108 ? -13.656 -9.324 5.939 1.00 96.88 108 VAL A CA 1
ATOM 821 C C . VAL A 1 108 ? -13.319 -8.790 4.557 1.00 96.88 108 VAL A C 1
ATOM 823 O O . VAL A 1 108 ? -13.988 -7.887 4.053 1.00 96.88 108 VAL A O 1
ATOM 826 N N . LEU A 1 109 ? -12.296 -9.375 3.943 1.00 97.12 109 LEU A N 1
ATOM 827 C CA . LEU A 1 109 ? -11.927 -9.171 2.549 1.00 97.12 109 LEU A CA 1
ATOM 828 C C . LEU A 1 109 ? -12.574 -10.302 1.736 1.00 97.12 109 LEU A C 1
ATOM 830 O O . LEU A 1 109 ? -12.222 -11.469 1.919 1.00 97.12 109 LEU A O 1
ATOM 834 N N . ASP A 1 110 ? -13.529 -9.969 0.868 1.00 96.25 110 ASP A N 1
ATOM 835 C CA . ASP A 1 110 ? -14.092 -10.909 -0.106 1.00 96.25 110 ASP A CA 1
ATOM 836 C C . ASP A 1 110 ? -13.113 -10.994 -1.286 1.00 96.25 110 ASP A C 1
ATOM 838 O O . ASP A 1 110 ? -12.848 -9.978 -1.930 1.00 96.25 110 ASP A O 1
ATOM 842 N N . LEU A 1 111 ? -12.543 -12.171 -1.557 1.00 96.69 111 LEU A N 1
ATOM 843 C CA . LEU A 1 111 ? -11.409 -12.329 -2.477 1.00 96.69 111 LEU A CA 1
ATOM 844 C C . LEU A 1 111 ? -11.845 -12.785 -3.877 1.00 96.69 111 LEU A C 1
ATOM 846 O O . LEU A 1 111 ? -12.929 -13.341 -4.059 1.00 96.69 111 LEU A O 1
ATOM 850 N N . ARG A 1 112 ? -10.982 -12.564 -4.874 1.00 94.00 112 ARG A N 1
ATOM 851 C CA . ARG A 1 112 ? -11.164 -13.046 -6.260 1.00 94.00 112 ARG A CA 1
ATOM 852 C C . ARG A 1 112 ? -10.598 -14.440 -6.498 1.00 94.00 112 ARG A C 1
ATOM 854 O O . ARG A 1 112 ? -11.094 -15.169 -7.349 1.00 94.00 112 ARG A O 1
ATOM 861 N N . GLN A 1 113 ? -9.543 -14.788 -5.769 1.00 92.75 113 GLN A N 1
ATOM 862 C CA . GLN A 1 113 ? -8.750 -15.998 -5.964 1.00 92.75 113 GLN A CA 1
ATOM 863 C C . GLN A 1 113 ? -8.148 -16.485 -4.640 1.00 92.75 113 GLN A C 1
ATOM 865 O O . GLN A 1 113 ? -8.219 -15.797 -3.620 1.00 92.75 113 GLN A O 1
ATOM 870 N N . MET A 1 114 ? -7.559 -17.683 -4.650 1.00 93.56 114 MET A N 1
ATOM 871 C CA . MET A 1 114 ? -6.850 -18.230 -3.493 1.00 93.56 114 MET A CA 1
ATOM 872 C C . MET A 1 114 ? -5.527 -17.486 -3.277 1.00 93.56 114 MET A C 1
ATOM 874 O O . MET A 1 114 ? -4.670 -17.454 -4.165 1.00 93.56 114 MET A O 1
ATOM 878 N N . VAL A 1 115 ? -5.347 -16.933 -2.078 1.00 94.69 115 VAL A N 1
ATOM 879 C CA . VAL A 1 115 ? -4.162 -16.163 -1.667 1.00 94.69 115 VAL A CA 1
ATOM 880 C C . VAL A 1 115 ? -3.405 -16.866 -0.541 1.00 94.69 115 VAL A C 1
ATOM 882 O O . VAL A 1 115 ? -3.956 -17.713 0.160 1.00 94.69 115 VAL A O 1
ATOM 885 N N . LYS A 1 116 ? -2.142 -16.486 -0.352 1.00 94.50 116 LYS A N 1
ATOM 886 C CA . LYS A 1 116 ? -1.309 -16.797 0.814 1.00 94.50 116 LYS A CA 1
ATOM 887 C C . LYS A 1 116 ? -1.269 -15.539 1.698 1.00 94.50 116 LYS A C 1
ATOM 889 O O . LYS A 1 116 ? -0.406 -14.688 1.480 1.00 94.50 116 LYS A O 1
ATOM 894 N N . PRO A 1 117 ? -2.224 -15.358 2.631 1.00 95.62 117 PRO A N 1
ATOM 895 C CA . PRO A 1 117 ? -2.310 -14.132 3.411 1.00 95.62 117 PRO A CA 1
ATOM 896 C C . PRO A 1 117 ? -1.189 -14.075 4.454 1.00 95.62 117 PRO A C 1
ATOM 898 O O . PRO A 1 117 ? -0.949 -15.049 5.167 1.00 95.62 117 PRO A O 1
ATOM 901 N N . GLN A 1 118 ? -0.541 -12.921 4.583 1.00 95.31 118 GLN A N 1
ATOM 902 C CA . GLN A 1 118 ? 0.362 -12.617 5.694 1.00 95.31 118 GLN A CA 1
ATOM 903 C C . GLN A 1 118 ? -0.229 -11.463 6.500 1.00 95.31 118 GLN A C 1
ATOM 905 O O . GLN A 1 118 ? -0.535 -10.413 5.941 1.00 95.31 118 GLN A O 1
ATOM 910 N N . VAL A 1 119 ? -0.402 -11.659 7.808 1.00 96.75 119 VAL A N 1
ATOM 911 C CA . VAL A 1 119 ? -0.959 -10.653 8.723 1.00 96.75 119 VAL A CA 1
ATOM 912 C C . VAL A 1 119 ? 0.036 -10.437 9.855 1.00 96.75 119 VAL A C 1
ATOM 914 O O . VAL A 1 119 ? 0.365 -11.380 10.573 1.00 96.75 119 VAL A O 1
ATOM 917 N N . PHE A 1 120 ? 0.555 -9.217 9.987 1.00 96.19 120 PHE A N 1
ATOM 918 C CA . PHE A 1 120 ? 1.606 -8.892 10.952 1.00 96.19 120 PHE A CA 1
ATOM 919 C C . PHE A 1 120 ? 1.527 -7.441 11.436 1.00 96.19 120 PHE A C 1
ATOM 921 O O . PHE A 1 120 ? 0.958 -6.572 10.779 1.00 96.19 120 PHE A O 1
ATOM 928 N N . ASN A 1 121 ? 2.128 -7.175 12.597 1.00 95.81 121 ASN A N 1
ATOM 929 C CA . ASN A 1 121 ? 2.242 -5.832 13.159 1.00 95.81 121 ASN A CA 1
ATOM 930 C C . ASN A 1 121 ? 3.642 -5.254 12.928 1.00 95.81 121 ASN A C 1
ATOM 932 O O . ASN A 1 121 ? 4.645 -5.937 13.137 1.00 95.81 121 ASN A O 1
ATOM 936 N N . LEU A 1 122 ? 3.708 -3.967 12.592 1.00 94.44 122 LEU A N 1
ATOM 937 C CA . LEU A 1 122 ? 4.923 -3.159 12.609 1.00 94.44 122 LEU A CA 1
ATOM 938 C C . LEU A 1 122 ? 4.875 -2.155 13.775 1.00 94.44 122 LEU A C 1
ATOM 940 O O . LEU A 1 122 ? 3.823 -1.552 14.025 1.00 94.44 122 LEU A O 1
ATOM 944 N N . PRO A 1 123 ? 6.001 -1.931 14.479 1.00 94.44 123 PRO A N 1
ATOM 945 C CA . PRO A 1 123 ? 6.094 -0.882 15.485 1.00 94.44 123 PRO A CA 1
ATOM 946 C C . PRO A 1 123 ? 6.063 0.524 14.846 1.00 94.44 123 PRO A C 1
ATOM 948 O O . PRO A 1 123 ? 6.285 0.665 13.631 1.00 94.44 123 PRO A O 1
ATOM 951 N N . PRO A 1 124 ? 5.838 1.573 15.662 1.00 94.25 124 PRO A N 1
ATOM 952 C CA . PRO A 1 124 ? 6.005 2.956 15.243 1.00 94.25 124 PRO A CA 1
ATOM 953 C C . PRO A 1 124 ? 7.408 3.208 14.693 1.00 94.25 124 PRO A C 1
ATOM 955 O O . PRO A 1 124 ? 8.398 2.711 15.234 1.00 94.25 124 PRO A O 1
ATOM 958 N N . VAL A 1 125 ? 7.502 4.016 13.639 1.00 89.56 125 VAL A N 1
ATOM 959 C CA . VAL A 1 125 ? 8.778 4.442 13.062 1.00 89.56 125 VAL A CA 1
ATOM 960 C C . VAL A 1 125 ? 8.775 5.944 12.800 1.00 89.56 125 VAL A C 1
ATOM 962 O O . VAL A 1 125 ? 7.848 6.512 12.223 1.00 89.56 125 VAL A O 1
ATOM 965 N N . SER A 1 126 ? 9.856 6.586 13.234 1.00 83.75 126 SER A N 1
ATOM 966 C CA . SER A 1 126 ? 10.170 7.985 12.970 1.00 83.75 126 SER A CA 1
ATOM 967 C C . SER A 1 126 ? 11.505 8.043 12.237 1.00 83.75 126 SER A C 1
ATOM 969 O O . SER A 1 126 ? 12.553 7.996 12.875 1.00 83.75 126 SER A O 1
ATOM 971 N N . SER A 1 127 ? 11.470 8.127 10.907 1.00 71.44 127 SER A N 1
ATOM 972 C CA . SER A 1 127 ? 12.672 8.201 10.068 1.00 71.44 127 SER A CA 1
ATOM 973 C C . SER A 1 127 ? 12.539 9.354 9.080 1.00 71.44 127 SER A C 1
ATOM 975 O O . SER A 1 127 ? 11.651 9.356 8.228 1.00 71.44 127 SER A O 1
ATOM 977 N N . GLY A 1 128 ? 13.383 10.378 9.238 1.00 70.81 128 GLY A N 1
ATOM 978 C CA . GLY A 1 128 ? 13.280 11.628 8.484 1.00 70.81 128 GLY A CA 1
ATOM 979 C C . GLY A 1 128 ? 11.869 12.229 8.549 1.00 70.81 128 GLY A C 1
ATOM 980 O O . GLY A 1 128 ? 11.332 12.484 9.637 1.00 70.81 128 GLY A O 1
ATOM 981 N N . SER A 1 129 ? 11.281 12.428 7.367 1.00 65.94 129 SER A N 1
ATOM 982 C CA . SER A 1 129 ? 9.922 12.942 7.155 1.00 65.94 129 SER A CA 1
ATOM 983 C C . SER A 1 129 ? 8.816 11.911 7.417 1.00 65.94 129 SER A C 1
ATOM 985 O O . SER A 1 129 ? 7.666 12.300 7.608 1.00 65.94 129 SER A O 1
ATOM 987 N N . ALA A 1 130 ? 9.129 10.611 7.430 1.00 70.75 130 ALA A N 1
ATOM 988 C CA . ALA A 1 130 ? 8.147 9.556 7.657 1.00 70.75 130 ALA A CA 1
ATOM 989 C C . ALA A 1 130 ? 7.866 9.387 9.157 1.00 70.75 130 ALA A C 1
ATOM 991 O O . ALA A 1 130 ? 8.778 9.168 9.963 1.00 70.75 130 ALA A O 1
ATOM 992 N N . ARG A 1 131 ? 6.586 9.491 9.519 1.00 85.81 131 ARG A N 1
ATOM 993 C CA . ARG A 1 131 ? 6.062 9.315 10.877 1.00 85.81 131 ARG A CA 1
ATOM 994 C C . ARG A 1 131 ? 4.869 8.380 10.794 1.00 85.81 131 ARG A C 1
ATOM 996 O O . ARG A 1 131 ? 3.788 8.812 10.413 1.00 85.81 131 ARG A O 1
ATOM 1003 N N . TYR A 1 132 ? 5.109 7.112 11.108 1.00 90.19 132 TYR A N 1
ATOM 1004 C CA . TYR A 1 132 ? 4.066 6.099 11.188 1.00 90.19 132 TYR A CA 1
ATOM 1005 C C . TYR A 1 132 ? 3.951 5.598 12.620 1.00 90.19 132 TYR A C 1
ATOM 1007 O O . TYR A 1 132 ? 4.970 5.328 13.263 1.00 90.19 132 TYR A O 1
ATOM 1015 N N . GLN A 1 133 ? 2.722 5.444 13.099 1.00 93.75 133 GLN A N 1
ATOM 1016 C CA . GLN A 1 133 ? 2.446 4.836 14.401 1.00 93.75 133 GLN A CA 1
ATOM 1017 C C . GLN A 1 133 ? 2.435 3.297 14.288 1.00 93.75 133 GLN A C 1
ATOM 1019 O O . GLN A 1 133 ? 3.093 2.722 13.411 1.00 93.75 133 GLN A O 1
ATOM 1024 N N . HIS A 1 134 ? 1.737 2.603 15.191 1.00 96.00 134 HIS A N 1
ATOM 1025 C CA . HIS A 1 134 ? 1.557 1.159 15.070 1.00 96.00 134 HIS A CA 1
ATOM 1026 C C . HIS A 1 134 ? 0.809 0.848 13.773 1.00 96.00 134 HIS A C 1
ATOM 1028 O O . HIS A 1 134 ? -0.086 1.592 13.375 1.00 96.00 134 HIS A O 1
ATOM 1034 N N . ARG A 1 135 ? 1.189 -0.233 13.091 1.00 96.19 135 ARG A N 1
ATOM 1035 C CA . ARG A 1 135 ? 0.557 -0.628 11.830 1.00 96.19 135 ARG A CA 1
ATOM 1036 C C . ARG A 1 135 ? 0.282 -2.116 11.805 1.00 96.19 135 ARG A C 1
ATOM 1038 O O . ARG A 1 135 ? 1.212 -2.909 11.912 1.00 96.19 135 ARG A O 1
ATOM 1045 N N . LEU A 1 136 ? -0.974 -2.470 11.588 1.00 97.06 136 LEU A N 1
ATOM 1046 C CA . LEU A 1 136 ? -1.384 -3.801 11.170 1.00 97.06 136 LEU A CA 1
ATOM 1047 C C . LEU A 1 136 ? -1.304 -3.861 9.640 1.00 97.06 136 LEU A C 1
ATOM 1049 O O . LEU A 1 136 ? -1.931 -3.052 8.952 1.00 97.06 136 LEU A O 1
ATOM 1053 N N . VAL A 1 137 ? -0.534 -4.809 9.116 1.00 96.75 137 VAL A N 1
ATOM 1054 C CA . VAL A 1 137 ? -0.321 -5.024 7.682 1.00 96.75 137 VAL A CA 1
ATOM 1055 C C . VAL A 1 137 ? -0.930 -6.364 7.284 1.00 96.75 137 VAL A C 1
ATOM 1057 O O . VAL A 1 137 ? -0.704 -7.374 7.951 1.00 96.75 137 VAL A O 1
ATOM 1060 N N . LEU A 1 138 ? -1.705 -6.357 6.200 1.00 96.94 138 LEU A N 1
ATOM 1061 C CA . LEU A 1 138 ? -2.294 -7.530 5.569 1.00 96.94 138 LEU A CA 1
ATOM 1062 C C . LEU A 1 138 ? -1.799 -7.589 4.118 1.00 96.94 138 LEU A C 1
ATOM 1064 O O . LEU A 1 138 ? -2.239 -6.787 3.291 1.00 96.94 138 LEU A O 1
ATOM 1068 N N . ASP A 1 139 ? -0.912 -8.532 3.808 1.00 95.44 139 ASP A N 1
ATOM 1069 C CA . ASP A 1 139 ? -0.445 -8.791 2.444 1.00 95.44 139 ASP A CA 1
ATOM 1070 C C . ASP A 1 139 ? -1.171 -10.001 1.849 1.00 95.44 139 ASP A C 1
ATOM 1072 O O . ASP A 1 139 ? -1.245 -11.068 2.464 1.00 95.44 139 ASP A O 1
ATOM 1076 N N . LEU A 1 140 ? -1.687 -9.842 0.631 1.00 95.25 140 LEU A N 1
ATOM 1077 C CA . LEU A 1 140 ? -2.427 -10.860 -0.111 1.00 95.25 140 LEU A CA 1
ATOM 1078 C C . LEU A 1 140 ? -1.610 -11.331 -1.322 1.00 95.25 140 LEU A C 1
ATOM 1080 O O . LEU A 1 140 ? -1.854 -10.891 -2.443 1.00 95.25 140 LEU A O 1
ATOM 1084 N N . TYR A 1 141 ? -0.633 -12.209 -1.093 1.00 93.00 141 TYR A N 1
ATOM 1085 C CA . TYR A 1 141 ? 0.158 -12.821 -2.169 1.00 93.00 141 TYR A CA 1
ATOM 1086 C C . TYR A 1 141 ? -0.659 -13.887 -2.920 1.00 93.00 141 TYR A C 1
ATOM 1088 O O . TYR A 1 141 ? -1.452 -14.596 -2.290 1.00 93.00 141 TYR A O 1
ATOM 1096 N N . PRO A 1 142 ? -0.465 -14.085 -4.234 1.00 92.12 142 PRO A N 1
ATOM 1097 C CA . PRO A 1 142 ? -1.131 -15.150 -4.972 1.00 92.12 142 PRO A CA 1
ATOM 1098 C C . PRO A 1 142 ? -0.653 -16.532 -4.504 1.00 92.12 142 PRO A C 1
ATOM 1100 O O . PRO A 1 142 ? 0.463 -16.714 -4.010 1.00 92.12 142 PRO A O 1
ATOM 1103 N N . THR A 1 143 ? -1.494 -17.554 -4.674 1.00 89.31 143 THR A N 1
ATOM 1104 C CA . THR A 1 143 ? -1.073 -18.942 -4.414 1.00 89.31 143 THR A CA 1
ATOM 1105 C C . THR A 1 143 ? -0.036 -19.435 -5.424 1.00 89.31 143 THR A C 1
ATOM 1107 O O . THR A 1 143 ? 0.883 -20.153 -5.023 1.00 89.31 143 THR A O 1
ATOM 1110 N N . GLN A 1 144 ? -0.134 -19.003 -6.682 1.00 81.94 144 GLN A N 1
ATOM 1111 C CA . GLN A 1 144 ? 0.851 -19.216 -7.745 1.00 81.94 144 GLN A CA 1
ATOM 1112 C C . GLN A 1 14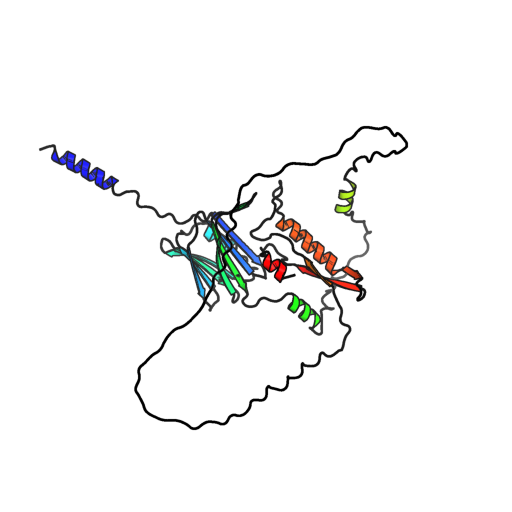4 ? 1.476 -17.865 -8.110 1.00 81.94 144 GLN A C 1
ATOM 1114 O O . GLN A 1 144 ? 0.757 -16.951 -8.502 1.00 81.94 144 GLN A O 1
ATOM 1119 N N . VAL A 1 145 ? 2.792 -17.723 -7.955 1.00 71.94 145 VAL A N 1
ATOM 1120 C CA . VAL A 1 145 ? 3.521 -16.555 -8.470 1.00 71.94 145 VAL A CA 1
ATOM 1121 C C . VAL A 1 145 ? 3.860 -16.854 -9.925 1.00 71.94 145 VAL A C 1
ATOM 1123 O O . VAL A 1 145 ? 4.475 -17.882 -10.192 1.00 71.94 145 VAL A O 1
ATOM 1126 N N . SER A 1 146 ? 3.458 -15.984 -10.848 1.00 67.00 146 SER A N 1
ATOM 1127 C CA . SER A 1 146 ? 3.896 -16.068 -12.243 1.00 67.00 146 SER A CA 1
ATOM 1128 C C . SER A 1 146 ? 5.333 -15.562 -12.336 1.00 67.00 146 SER A C 1
ATOM 1130 O O . SER A 1 146 ? 5.573 -14.382 -12.076 1.00 67.00 146 SER A O 1
ATOM 1132 N N . ASP A 1 147 ? 6.284 -16.424 -12.694 1.00 68.88 147 ASP A N 1
ATOM 1133 C CA . ASP A 1 147 ? 7.665 -15.994 -12.914 1.00 68.88 147 ASP A CA 1
ATOM 1134 C C . ASP A 1 147 ? 7.731 -15.107 -14.178 1.00 68.88 147 ASP A C 1
ATOM 1136 O O . ASP A 1 147 ? 7.312 -15.541 -15.260 1.00 68.88 147 ASP A O 1
ATOM 1140 N N . PRO A 1 148 ? 8.233 -13.858 -14.094 1.00 68.88 148 PRO A N 1
ATOM 1141 C CA . PRO A 1 148 ? 8.442 -13.031 -15.276 1.00 68.88 148 PRO A CA 1
ATOM 1142 C C . PRO A 1 148 ? 9.376 -13.694 -16.296 1.00 68.88 148 PRO A C 1
ATOM 1144 O O . PRO A 1 148 ? 9.162 -13.516 -17.493 1.00 68.88 148 PRO A O 1
ATOM 1147 N N . LEU A 1 149 ? 10.370 -14.486 -15.878 1.00 67.81 149 LEU A N 1
ATOM 1148 C CA . LEU A 1 149 ? 11.247 -15.202 -16.804 1.00 67.81 149 LEU A CA 1
ATOM 1149 C C . LEU A 1 149 ? 10.500 -16.326 -17.535 1.00 67.81 149 LEU A C 1
ATOM 1151 O O . LEU A 1 149 ? 10.668 -16.453 -18.750 1.00 67.81 149 LEU A O 1
ATOM 1155 N N . GLU A 1 150 ? 9.621 -17.076 -16.860 1.00 68.88 150 GLU A N 1
ATOM 1156 C CA . GLU A 1 150 ? 8.698 -18.001 -17.535 1.00 68.88 150 GLU A CA 1
ATOM 1157 C C . GLU A 1 150 ? 7.807 -17.265 -18.540 1.00 68.88 150 GLU A C 1
ATOM 1159 O O . GLU A 1 150 ? 7.658 -17.739 -19.664 1.00 68.88 150 GLU A O 1
ATOM 1164 N N . ALA A 1 151 ? 7.288 -16.076 -18.214 1.00 71.06 151 ALA A N 1
ATOM 1165 C CA . ALA A 1 151 ? 6.508 -15.279 -19.164 1.00 71.06 151 ALA A CA 1
ATOM 1166 C C . ALA A 1 151 ? 7.325 -14.881 -20.414 1.00 71.06 151 ALA A C 1
ATOM 1168 O O . ALA A 1 151 ? 6.824 -15.000 -21.534 1.00 71.06 151 ALA A O 1
ATOM 1169 N N . LEU A 1 152 ? 8.599 -14.489 -20.257 1.00 68.12 152 LEU A N 1
ATOM 1170 C CA . LEU A 1 152 ? 9.501 -14.206 -21.387 1.00 68.12 152 LEU A CA 1
ATOM 1171 C C . LEU A 1 152 ? 9.870 -15.469 -22.191 1.00 68.12 152 LEU A C 1
ATOM 1173 O O . LEU A 1 152 ? 10.130 -15.376 -23.394 1.00 68.12 152 LEU A O 1
ATOM 1177 N N . ILE A 1 153 ? 9.910 -16.643 -21.552 1.00 72.06 153 ILE A N 1
ATOM 1178 C CA . ILE A 1 153 ? 10.135 -17.939 -22.213 1.00 72.06 153 ILE A CA 1
ATOM 1179 C C . ILE A 1 153 ? 8.880 -18.378 -22.977 1.00 72.06 153 ILE A C 1
ATOM 1181 O O . ILE A 1 153 ? 9.002 -18.839 -24.113 1.00 72.06 153 ILE A O 1
ATOM 1185 N N . LEU A 1 154 ? 7.687 -18.202 -22.407 1.00 69.19 154 LEU A N 1
ATOM 1186 C CA . LEU A 1 154 ? 6.402 -18.522 -23.031 1.00 69.19 154 LEU A CA 1
ATOM 1187 C C . LEU A 1 154 ? 6.142 -17.636 -24.253 1.00 69.19 154 LEU A C 1
ATOM 1189 O O . LEU A 1 154 ? 5.875 -18.167 -25.325 1.00 69.19 154 LEU A O 1
ATOM 1193 N N . GLU A 1 155 ? 6.337 -16.317 -24.150 1.00 67.56 155 GLU A N 1
ATOM 1194 C CA . GLU A 1 155 ? 6.228 -15.383 -25.287 1.00 67.56 155 GLU A CA 1
ATOM 1195 C C . GLU A 1 155 ? 7.132 -15.786 -26.471 1.00 67.56 155 GLU A C 1
ATOM 1197 O O . GLU A 1 155 ? 6.763 -15.613 -27.633 1.00 67.56 155 GLU A O 1
ATOM 1202 N N . ARG A 1 156 ? 8.306 -16.363 -26.178 1.00 66.38 156 ARG A N 1
ATOM 1203 C CA . ARG A 1 156 ? 9.239 -16.911 -27.173 1.00 66.38 156 ARG A CA 1
ATOM 1204 C C . ARG A 1 156 ? 8.841 -18.305 -27.688 1.00 66.38 156 ARG A C 1
ATOM 1206 O O . ARG A 1 156 ? 9.235 -18.666 -28.796 1.00 66.38 156 ARG A O 1
ATOM 1213 N N . THR A 1 157 ? 8.158 -19.112 -26.880 1.00 57.72 157 THR A N 1
ATOM 1214 C CA . THR A 1 157 ? 7.861 -20.526 -27.178 1.00 57.72 157 THR A CA 1
ATOM 1215 C C . THR A 1 157 ? 6.523 -20.699 -27.896 1.00 57.72 157 THR A C 1
ATOM 1217 O O . THR A 1 157 ? 6.379 -21.635 -28.680 1.00 57.72 157 THR A O 1
ATOM 1220 N N . GLU A 1 158 ? 5.576 -19.779 -27.696 1.00 54.19 158 GLU A N 1
ATOM 1221 C CA . GLU A 1 158 ? 4.311 -19.729 -28.430 1.00 54.19 158 GLU A CA 1
ATOM 1222 C C . GLU A 1 158 ? 4.558 -19.578 -29.949 1.00 54.19 158 GLU A C 1
ATOM 1224 O O . GLU A 1 158 ? 5.079 -18.544 -30.391 1.00 54.19 158 GLU A O 1
ATOM 1229 N N . PRO A 1 159 ? 4.177 -20.567 -30.787 1.00 43.56 159 PRO A N 1
ATOM 1230 C CA . PRO A 1 159 ? 4.495 -20.603 -32.218 1.00 43.56 159 PRO A CA 1
ATOM 1231 C C . PRO A 1 159 ? 3.564 -19.687 -33.037 1.00 43.56 159 PRO A C 1
ATOM 1233 O O . PRO A 1 159 ? 2.841 -20.118 -33.935 1.00 43.56 159 PRO A O 1
ATOM 1236 N N . GLY A 1 160 ? 3.582 -18.398 -32.704 1.00 50.50 160 GLY A N 1
ATOM 1237 C CA . GLY A 1 160 ? 2.720 -17.356 -33.262 1.00 50.50 160 GLY A CA 1
ATOM 1238 C C . GLY A 1 160 ? 2.980 -15.946 -32.714 1.00 50.50 160 GLY A C 1
ATOM 1239 O O . GLY A 1 160 ? 2.164 -15.059 -32.964 1.00 50.50 160 GLY A O 1
ATOM 1240 N N . GLY A 1 161 ? 4.087 -15.736 -31.978 1.00 40.44 161 GLY A N 1
ATOM 1241 C CA . GLY A 1 161 ? 4.479 -14.469 -31.341 1.00 40.44 161 GLY A CA 1
ATOM 1242 C C . GLY A 1 161 ? 4.144 -13.216 -32.167 1.00 40.44 161 GLY A C 1
ATOM 1243 O O . GLY A 1 161 ? 4.451 -13.114 -33.356 1.00 40.44 161 GLY A O 1
ATOM 1244 N N . ASN A 1 162 ? 3.434 -12.283 -31.532 1.00 46.16 162 ASN A N 1
ATOM 1245 C CA . ASN A 1 162 ? 2.422 -11.447 -32.178 1.00 46.16 162 ASN A CA 1
ATOM 1246 C C . ASN A 1 162 ? 2.950 -10.427 -33.218 1.00 46.16 162 ASN A C 1
ATOM 1248 O O . ASN A 1 162 ? 3.129 -9.246 -32.926 1.00 46.16 162 ASN A O 1
ATOM 1252 N N . ARG A 1 163 ? 3.067 -10.844 -34.488 1.00 44.03 163 ARG A N 1
ATOM 1253 C CA . ARG A 1 163 ? 3.219 -9.938 -35.652 1.00 44.03 163 ARG A CA 1
ATOM 1254 C C . ARG A 1 163 ? 1.899 -9.280 -36.104 1.00 44.03 163 ARG A C 1
ATOM 1256 O O . ARG A 1 163 ? 1.885 -8.605 -37.131 1.00 44.03 163 ARG A O 1
ATOM 1263 N N . ALA A 1 164 ? 0.792 -9.480 -35.383 1.00 41.47 164 ALA A N 1
ATOM 1264 C CA . ALA A 1 164 ? -0.572 -9.229 -35.857 1.00 41.47 164 ALA A CA 1
ATOM 1265 C C . ALA A 1 164 ? -1.472 -8.503 -34.829 1.00 41.47 164 ALA A C 1
ATOM 1267 O O . ALA A 1 164 ? -2.623 -8.877 -34.606 1.00 41.47 164 ALA A O 1
ATOM 1268 N N . SER A 1 165 ? -0.981 -7.428 -34.203 1.00 38.31 165 SER A N 1
ATOM 1269 C CA . SER A 1 165 ? -1.830 -6.505 -33.417 1.00 38.31 165 SER A CA 1
ATOM 1270 C C . SER A 1 165 ? -1.549 -5.014 -33.641 1.00 38.31 165 SER A C 1
ATOM 1272 O O . SER A 1 165 ? -2.064 -4.164 -32.917 1.00 38.31 165 SER A O 1
ATOM 1274 N N . LEU A 1 166 ? -0.855 -4.671 -34.731 1.00 36.66 166 LEU A N 1
ATOM 1275 C CA . LEU A 1 166 ? -1.002 -3.358 -35.361 1.00 36.66 166 LEU A CA 1
ATOM 1276 C C . LEU A 1 166 ? -2.380 -3.288 -36.039 1.00 36.66 166 LEU A C 1
ATOM 1278 O O . LEU A 1 166 ? -2.513 -3.585 -37.226 1.00 36.66 166 LEU A O 1
ATOM 1282 N N . LYS A 1 167 ? -3.423 -2.903 -35.291 1.00 29.78 167 LYS A N 1
ATOM 1283 C CA . LYS A 1 167 ? -4.691 -2.473 -35.901 1.00 29.78 167 LYS A CA 1
ATOM 1284 C C . LYS A 1 167 ? -4.419 -1.221 -36.745 1.00 29.78 167 LYS A C 1
ATOM 1286 O O . LYS A 1 167 ? -3.966 -0.226 -36.176 1.00 29.78 167 LYS A O 1
ATOM 1291 N N . PRO A 1 168 ? -4.727 -1.209 -38.054 1.00 33.94 168 PRO A N 1
ATOM 1292 C CA . PRO A 1 168 ? -4.680 0.021 -38.827 1.00 33.94 168 PRO A CA 1
ATOM 1293 C C . PRO A 1 168 ? -5.753 0.976 -38.298 1.00 33.94 168 PRO A C 1
ATOM 1295 O O . PRO A 1 168 ? -6.947 0.688 -38.388 1.00 33.94 168 PRO A O 1
ATOM 1298 N N . SER A 1 169 ? -5.334 2.114 -37.746 1.00 32.44 169 SER A N 1
ATOM 1299 C CA . SER A 1 169 ? -6.238 3.257 -37.601 1.00 32.44 169 SER A CA 1
ATOM 1300 C C . SER A 1 169 ? -6.629 3.733 -39.010 1.00 32.44 169 SER A C 1
ATOM 1302 O O . SER A 1 169 ? -5.764 3.721 -39.894 1.00 32.44 169 SER A O 1
ATOM 1304 N N . PRO A 1 170 ? -7.895 4.109 -39.275 1.00 36.59 170 PRO A N 1
ATOM 1305 C CA . PRO A 1 170 ? -8.308 4.568 -40.600 1.00 36.59 170 PRO A CA 1
ATOM 1306 C C . PRO A 1 170 ? -7.519 5.806 -41.054 1.00 36.59 170 PRO A C 1
ATOM 1308 O O . PRO A 1 170 ? -6.984 6.560 -40.242 1.00 36.59 170 PRO A O 1
ATOM 1311 N N . ALA A 1 171 ? -7.430 5.977 -42.375 1.00 32.09 171 ALA A N 1
ATOM 1312 C CA . ALA A 1 171 ? -6.473 6.861 -43.038 1.00 32.09 171 ALA A CA 1
ATOM 1313 C C . ALA A 1 171 ? -6.429 8.297 -42.483 1.00 32.09 171 ALA A C 1
ATOM 1315 O O . ALA A 1 171 ? -7.454 8.968 -42.350 1.00 32.09 171 ALA A O 1
ATOM 1316 N N . ALA A 1 172 ? -5.213 8.790 -42.240 1.00 33.31 172 ALA A N 1
ATOM 1317 C CA . ALA A 1 172 ? -4.979 10.183 -41.887 1.00 33.31 172 ALA A CA 1
ATOM 1318 C C . ALA A 1 172 ? -5.224 11.120 -43.091 1.00 33.31 172 ALA A C 1
ATOM 1320 O O . ALA A 1 172 ? -4.834 10.781 -44.214 1.00 33.31 172 ALA A O 1
ATOM 1321 N N . PRO A 1 173 ? -5.794 12.324 -42.881 1.00 35.09 173 PRO A N 1
ATOM 1322 C CA . PRO A 1 173 ? -5.701 13.401 -43.860 1.00 35.09 173 PRO A CA 1
ATOM 1323 C C . PRO A 1 173 ? -4.239 13.856 -44.009 1.00 35.09 173 PRO A C 1
ATOM 1325 O O . PRO A 1 173 ? -3.424 13.719 -43.095 1.00 35.09 173 PRO A O 1
ATOM 1328 N N . GLN A 1 174 ? -3.890 14.379 -45.182 1.00 36.94 174 GLN A N 1
ATOM 1329 C CA . GLN A 1 174 ? -2.496 14.635 -45.552 1.00 36.94 174 GLN A CA 1
ATOM 1330 C C . GLN A 1 174 ? -1.911 15.931 -44.960 1.00 36.94 174 GLN A C 1
ATOM 1332 O O . GLN A 1 174 ? -2.586 16.949 -44.854 1.00 36.94 174 GLN A O 1
ATOM 1337 N N . SER A 1 175 ? -0.593 15.899 -44.738 1.00 42.00 175 SER A N 1
ATOM 1338 C CA . SER A 1 175 ? 0.332 17.039 -44.859 1.00 42.00 175 SER A CA 1
ATOM 1339 C C . SER A 1 175 ? 0.110 18.285 -43.986 1.00 42.00 175 SER A C 1
ATOM 1341 O O . SER A 1 175 ? -0.370 19.315 -44.455 1.00 42.00 175 SER A O 1
ATOM 1343 N N . SER A 1 176 ? 0.704 18.289 -42.786 1.00 32.41 176 SER A N 1
ATOM 1344 C CA . SER A 1 176 ? 1.135 19.534 -42.126 1.00 32.41 176 SER A CA 1
ATOM 1345 C C . SER A 1 176 ? 2.535 19.415 -41.504 1.00 32.41 176 SER A C 1
ATOM 1347 O O . SER A 1 176 ? 2.700 18.868 -40.420 1.00 32.41 176 SER A O 1
ATOM 1349 N N . ARG A 1 177 ? 3.528 19.944 -42.235 1.00 32.62 177 ARG A N 1
ATOM 1350 C CA . ARG A 1 177 ? 4.840 20.477 -41.805 1.00 32.62 177 ARG A CA 1
ATOM 1351 C C . ARG A 1 177 ? 5.395 20.007 -40.442 1.00 32.62 177 ARG A C 1
ATOM 1353 O O . ARG A 1 177 ? 4.939 20.450 -39.395 1.00 32.62 177 ARG A O 1
ATOM 1360 N N . ILE A 1 178 ? 6.486 19.235 -40.479 1.00 34.88 178 ILE A N 1
ATOM 1361 C CA . ILE A 1 178 ? 7.303 18.901 -39.297 1.00 34.88 178 ILE A CA 1
ATOM 1362 C C . ILE A 1 178 ? 7.736 20.188 -38.575 1.00 34.88 178 ILE A C 1
ATOM 1364 O O . ILE A 1 178 ? 8.331 21.075 -39.190 1.00 34.88 178 ILE A O 1
ATOM 1368 N N . VAL A 1 179 ? 7.488 20.246 -37.266 1.00 40.50 179 VAL A N 1
ATOM 1369 C CA . VAL A 1 179 ? 8.078 21.223 -36.342 1.00 40.50 179 VAL A CA 1
ATOM 1370 C C . VAL A 1 179 ? 9.005 20.450 -35.396 1.00 40.50 179 VAL A C 1
ATOM 1372 O O . VAL A 1 179 ? 8.538 19.498 -34.760 1.00 40.50 179 VAL A O 1
ATOM 1375 N N . PRO A 1 180 ? 10.304 20.795 -35.302 1.00 42.97 180 PRO A N 1
ATOM 1376 C CA . PRO A 1 180 ? 11.217 20.101 -34.403 1.00 42.97 180 PRO A CA 1
ATOM 1377 C C . PRO A 1 180 ? 10.774 20.328 -32.956 1.00 42.97 180 PRO A C 1
ATOM 1379 O O . PRO A 1 180 ? 10.632 21.466 -32.514 1.00 42.97 180 PRO A O 1
ATOM 1382 N N . HIS A 1 181 ? 10.542 19.240 -32.224 1.00 50.78 181 HIS A N 1
ATOM 1383 C CA . HIS A 1 181 ? 10.310 19.315 -30.786 1.00 50.78 181 HIS A CA 1
ATOM 1384 C C . HIS A 1 181 ? 11.657 19.546 -30.097 1.00 50.78 181 HIS A C 1
ATOM 1386 O O . HIS A 1 181 ? 12.596 18.777 -30.300 1.00 50.78 181 HIS A O 1
ATOM 1392 N N . SER A 1 182 ? 11.754 20.614 -29.308 1.00 53.56 182 SER A N 1
ATOM 1393 C CA . SER A 1 182 ? 12.920 20.891 -28.472 1.00 53.56 182 SER A CA 1
ATOM 1394 C C . SER A 1 182 ? 13.036 19.844 -27.362 1.00 53.56 182 SER A C 1
ATOM 1396 O O . SER A 1 182 ? 12.029 19.473 -26.758 1.00 53.56 182 SER A O 1
ATOM 1398 N N . ASP A 1 183 ? 14.251 19.372 -27.076 1.00 73.56 183 ASP A N 1
ATOM 1399 C CA . ASP A 1 183 ? 14.503 18.514 -25.915 1.00 73.56 183 ASP A CA 1
ATOM 1400 C C . ASP A 1 183 ? 14.546 19.386 -24.646 1.00 73.56 183 ASP A C 1
ATOM 1402 O O . ASP A 1 183 ? 15.520 20.118 -24.452 1.00 73.56 183 ASP A O 1
ATOM 1406 N N . PRO A 1 184 ? 13.535 19.319 -23.756 1.00 67.00 184 PRO A N 1
ATOM 1407 C CA . PRO A 1 184 ? 13.484 20.172 -22.573 1.00 67.00 184 PRO A CA 1
ATOM 1408 C C . PRO A 1 184 ? 14.574 19.833 -21.547 1.00 67.00 184 PRO A C 1
ATOM 1410 O O . PRO A 1 184 ? 14.819 20.637 -20.648 1.00 67.00 184 PRO A O 1
ATOM 1413 N N . LEU A 1 185 ? 15.221 18.663 -21.650 1.00 59.12 185 LEU A N 1
ATOM 1414 C CA . LEU A 1 185 ? 16.341 18.287 -20.791 1.00 59.12 185 LEU A CA 1
ATOM 1415 C C . LEU A 1 185 ? 17.660 18.844 -21.342 1.00 59.12 185 LEU A C 1
ATOM 1417 O O . LEU A 1 185 ? 18.396 19.490 -20.5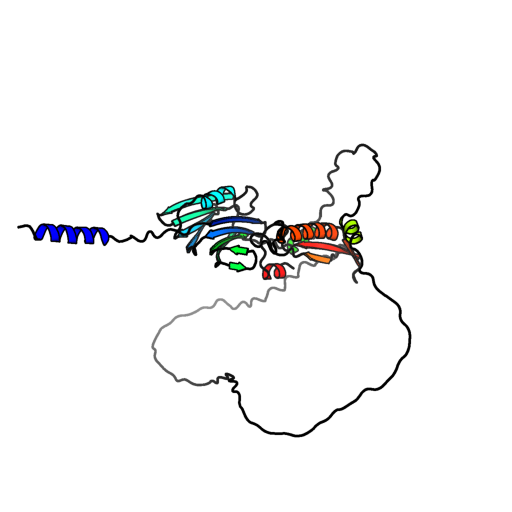97 1.00 59.12 185 LEU A O 1
ATOM 1421 N N . GLY A 1 186 ? 17.928 18.680 -22.641 1.00 67.81 186 GLY A N 1
ATOM 1422 C CA . GLY A 1 186 ? 19.046 19.334 -23.330 1.00 67.81 186 GLY A CA 1
ATOM 1423 C C . GLY A 1 186 ? 19.022 20.859 -23.173 1.00 67.81 186 GLY A C 1
ATOM 1424 O O . GLY A 1 186 ? 20.020 21.452 -22.758 1.00 67.81 186 GLY A O 1
ATOM 1425 N N . ASP A 1 187 ? 17.855 21.479 -23.374 1.00 72.50 187 ASP A N 1
ATOM 1426 C CA . ASP A 1 187 ? 17.626 22.916 -23.161 1.00 72.50 187 ASP A CA 1
ATOM 1427 C C . ASP A 1 187 ? 17.806 23.360 -21.700 1.00 72.50 187 ASP A C 1
ATOM 1429 O O . ASP A 1 187 ? 17.974 24.556 -21.449 1.00 72.50 187 ASP A O 1
ATOM 1433 N N . TRP A 1 188 ? 17.750 22.442 -20.727 1.00 73.06 188 TRP A N 1
ATOM 1434 C CA . TRP A 1 188 ? 17.995 22.732 -19.311 1.00 73.06 188 TRP A CA 1
ATOM 1435 C C . TRP A 1 188 ? 19.472 22.564 -18.936 1.00 73.06 188 TRP A C 1
ATOM 1437 O O . TRP A 1 188 ? 20.024 23.440 -18.268 1.00 73.06 188 TRP A O 1
ATOM 1447 N N . LEU A 1 189 ? 20.146 21.510 -19.419 1.00 67.81 189 LEU A N 1
ATOM 1448 C CA . LEU A 1 189 ? 21.600 21.355 -19.254 1.00 67.81 189 LEU A CA 1
ATOM 1449 C C . LEU A 1 189 ? 22.352 22.551 -19.861 1.00 67.81 189 LEU A C 1
ATOM 1451 O O . LEU A 1 189 ? 23.255 23.093 -19.225 1.00 67.81 189 LEU A O 1
ATOM 1455 N N . ALA A 1 190 ? 21.929 23.022 -21.038 1.00 72.06 190 ALA A N 1
ATOM 1456 C CA . ALA A 1 190 ? 22.516 24.177 -21.722 1.00 72.06 190 ALA A CA 1
ATOM 1457 C C . ALA A 1 190 ? 22.362 25.523 -20.974 1.00 72.06 190 ALA A C 1
ATOM 1459 O O . ALA A 1 190 ? 22.947 26.522 -21.392 1.00 72.06 190 ALA A O 1
ATOM 1460 N N . ARG A 1 191 ? 21.583 25.579 -19.881 1.00 75.31 191 ARG A N 1
ATOM 1461 C CA . ARG A 1 191 ? 21.355 26.794 -19.072 1.00 75.31 191 ARG A CA 1
ATOM 1462 C C . ARG A 1 191 ? 22.185 26.853 -17.790 1.00 75.31 191 ARG A C 1
ATOM 1464 O O . ARG A 1 191 ? 22.090 27.847 -17.071 1.00 75.31 191 ARG A O 1
ATOM 1471 N N . GLN A 1 192 ? 22.983 25.830 -17.478 1.00 64.69 192 GLN A N 1
ATOM 1472 C CA . GLN A 1 192 ? 23.871 25.874 -16.315 1.00 64.69 192 GLN A CA 1
ATOM 1473 C C . GLN A 1 192 ? 25.129 26.709 -16.628 1.00 64.69 192 GLN A C 1
ATOM 1475 O O . GLN A 1 192 ? 25.865 26.365 -17.554 1.00 64.69 192 GLN A O 1
ATOM 1480 N N . PRO A 1 193 ? 25.413 27.799 -15.888 1.00 62.91 193 PRO A N 1
ATOM 1481 C CA . PRO A 1 193 ? 26.597 28.613 -16.136 1.00 62.91 193 PRO A CA 1
ATOM 1482 C C . PRO A 1 193 ? 27.866 27.881 -15.685 1.00 62.91 193 PRO A C 1
ATOM 1484 O O . PRO A 1 193 ? 28.028 27.545 -14.511 1.00 62.91 193 PRO A O 1
ATOM 1487 N N . SER A 1 194 ? 28.800 27.672 -16.612 1.00 51.75 194 SER A N 1
ATOM 1488 C CA . SER A 1 194 ? 30.132 27.148 -16.307 1.00 51.75 194 SER A CA 1
ATOM 1489 C C . SER A 1 194 ? 30.923 28.132 -15.441 1.00 51.75 194 SER A C 1
ATOM 1491 O O . SER A 1 194 ? 31.096 29.291 -15.825 1.00 51.75 194 SER A O 1
ATOM 1493 N N . LEU A 1 195 ? 31.460 27.664 -14.311 1.00 40.78 195 LEU A N 1
ATOM 1494 C CA . LEU A 1 195 ? 32.406 28.438 -13.500 1.00 40.78 195 LEU A CA 1
ATOM 1495 C C . LEU A 1 195 ? 33.653 28.810 -14.334 1.00 40.78 195 LEU A C 1
ATOM 1497 O O . LEU A 1 195 ? 34.136 27.975 -15.104 1.00 40.78 195 LEU A O 1
ATOM 1501 N N . PRO A 1 196 ? 34.188 30.040 -14.208 1.00 37.78 196 PRO A N 1
ATOM 1502 C CA . PRO A 1 196 ? 35.286 30.510 -15.048 1.00 37.78 196 PRO A CA 1
ATOM 1503 C C . PRO A 1 196 ? 36.596 29.791 -14.705 1.00 37.78 196 PRO A C 1
ATOM 1505 O O . PRO A 1 196 ? 37.169 29.980 -13.633 1.00 37.78 196 PRO A O 1
ATOM 1508 N N . ASN A 1 197 ? 37.088 28.980 -15.641 1.00 39.69 197 ASN A N 1
ATOM 1509 C CA . ASN A 1 197 ? 38.326 28.227 -15.481 1.00 39.69 197 ASN A CA 1
ATOM 1510 C C . ASN A 1 197 ? 39.539 29.108 -15.840 1.00 39.69 197 ASN A C 1
ATOM 1512 O O . ASN A 1 197 ? 39.867 29.282 -17.014 1.00 39.69 197 ASN A O 1
ATOM 1516 N N . GLY A 1 198 ? 40.181 29.708 -14.835 1.00 33.19 198 GLY A N 1
ATOM 1517 C CA . GLY A 1 198 ? 41.371 30.541 -15.028 1.00 33.19 198 GLY A CA 1
ATOM 1518 C C . GLY A 1 198 ? 42.571 29.716 -15.500 1.00 33.19 198 GLY A C 1
ATOM 1519 O O . GLY A 1 198 ? 42.875 28.676 -14.923 1.00 33.19 198 GLY A O 1
ATOM 1520 N N . SER A 1 199 ? 43.263 30.156 -16.554 1.00 44.44 199 SER A N 1
ATOM 1521 C CA . SER A 1 199 ? 44.410 29.430 -17.116 1.00 44.44 199 SER A CA 1
ATOM 1522 C C . SER A 1 199 ? 45.499 30.361 -17.641 1.00 44.44 199 SER A C 1
ATOM 1524 O O . SER A 1 199 ? 45.320 31.039 -18.650 1.00 44.44 199 SER A O 1
ATOM 1526 N N . SER A 1 200 ? 46.665 30.316 -17.002 1.00 37.34 200 SER A N 1
ATOM 1527 C CA . SER A 1 200 ? 47.964 30.571 -17.630 1.00 37.34 200 SER A CA 1
ATOM 1528 C C . SER A 1 200 ? 49.054 29.846 -16.832 1.00 37.34 200 SER A C 1
ATOM 1530 O O . SER A 1 200 ? 48.896 29.593 -15.638 1.00 37.34 200 SER A O 1
ATOM 1532 N N . ALA A 1 201 ? 50.143 29.458 -17.495 1.00 38.75 201 ALA A N 1
ATOM 1533 C CA . ALA A 1 201 ? 51.249 28.737 -16.871 1.00 38.75 201 ALA A CA 1
ATOM 1534 C C . ALA A 1 201 ? 52.583 29.188 -17.473 1.00 38.75 201 ALA A C 1
ATOM 1536 O O . ALA A 1 201 ? 52.731 29.157 -18.693 1.00 38.75 201 ALA A O 1
ATOM 1537 N N . ALA A 1 202 ? 53.553 29.553 -16.627 1.00 33.44 202 ALA A N 1
ATOM 1538 C CA . ALA A 1 202 ? 54.973 29.613 -16.983 1.00 33.44 202 ALA A CA 1
ATOM 1539 C C . ALA A 1 202 ? 55.884 29.767 -15.746 1.00 33.44 202 ALA A C 1
ATOM 1541 O O . ALA A 1 202 ? 55.760 30.731 -15.004 1.00 33.44 202 ALA A O 1
ATOM 1542 N N . GLY A 1 203 ? 56.873 28.874 -15.625 1.00 32.34 203 GLY A N 1
ATOM 1543 C CA . GLY A 1 203 ? 58.273 29.285 -15.443 1.00 32.34 203 GLY A CA 1
ATOM 1544 C C . GLY A 1 203 ? 58.830 29.631 -14.049 1.00 32.34 203 GLY A C 1
ATOM 1545 O O . GLY A 1 203 ? 58.696 30.753 -13.589 1.00 32.34 203 GLY A O 1
ATOM 1546 N N . MET A 1 204 ? 59.697 28.727 -13.564 1.00 33.03 204 MET A N 1
ATOM 1547 C CA . MET A 1 204 ? 60.954 29.000 -12.826 1.00 33.03 204 MET A CA 1
ATOM 1548 C C . MET A 1 204 ? 60.898 29.537 -11.376 1.00 33.03 204 MET A C 1
ATOM 1550 O O . MET A 1 204 ? 60.191 30.479 -11.051 1.00 33.03 204 MET A O 1
ATOM 1554 N N . GLY A 1 205 ? 61.771 28.985 -10.517 1.00 30.38 205 GLY A N 1
ATOM 1555 C CA . GLY A 1 205 ? 62.068 29.521 -9.177 1.00 30.38 205 GLY A CA 1
ATOM 1556 C C . GLY A 1 205 ? 62.415 28.441 -8.144 1.00 30.38 205 GLY A C 1
ATOM 1557 O O . GLY A 1 205 ? 61.524 27.820 -7.580 1.00 30.38 205 GLY A O 1
ATOM 1558 N N . SER A 1 206 ? 63.706 28.222 -7.873 1.00 36.12 206 SER A N 1
ATOM 1559 C CA . SER A 1 206 ? 64.192 27.274 -6.852 1.00 36.12 206 SER A CA 1
ATOM 1560 C C . SER A 1 206 ? 64.862 28.012 -5.692 1.00 36.12 206 SER A C 1
ATOM 1562 O O . SER A 1 206 ? 65.846 28.707 -5.939 1.00 36.12 206 SER A O 1
ATOM 1564 N N . ALA A 1 207 ? 64.432 27.774 -4.444 1.00 33.50 207 ALA A N 1
ATOM 1565 C CA . ALA A 1 207 ? 65.266 27.988 -3.253 1.00 33.50 207 ALA A CA 1
ATOM 1566 C C . ALA A 1 207 ? 64.781 27.219 -1.998 1.00 33.50 207 ALA A C 1
ATOM 1568 O O . ALA A 1 207 ? 63.649 27.379 -1.564 1.00 33.50 207 ALA A O 1
ATOM 1569 N N . ALA A 1 208 ? 65.700 26.416 -1.444 1.00 32.06 208 ALA A N 1
ATOM 1570 C CA . ALA A 1 208 ? 65.956 26.025 -0.044 1.00 32.06 208 ALA A CA 1
ATOM 1571 C C . ALA A 1 208 ? 64.914 26.213 1.095 1.00 32.06 208 ALA A C 1
ATOM 1573 O O . ALA A 1 208 ? 64.328 27.276 1.265 1.00 32.06 208 ALA A O 1
ATOM 1574 N N . GLY A 1 209 ? 64.878 25.239 2.027 1.00 29.58 209 GLY A N 1
ATOM 1575 C CA . GLY A 1 209 ? 64.272 25.423 3.359 1.00 29.58 209 GLY A CA 1
ATOM 1576 C C . GLY A 1 209 ? 64.148 24.171 4.250 1.00 29.58 209 GLY A C 1
ATOM 1577 O O . GLY A 1 209 ? 63.049 23.660 4.367 1.00 29.58 209 GLY A O 1
ATOM 1578 N N . ALA A 1 210 ? 65.257 23.725 4.872 1.00 33.41 210 ALA A N 1
ATOM 1579 C CA . ALA A 1 210 ? 65.384 22.916 6.118 1.00 33.41 210 ALA A CA 1
ATOM 1580 C C . ALA A 1 210 ? 64.368 21.763 6.411 1.00 33.41 210 ALA A C 1
ATOM 1582 O O . ALA A 1 210 ? 63.173 21.976 6.537 1.00 33.41 210 ALA A O 1
ATOM 1583 N N . ALA A 1 211 ? 64.784 20.493 6.526 1.00 33.03 211 ALA A N 1
ATOM 1584 C CA . ALA A 1 211 ? 65.492 19.871 7.672 1.00 33.03 211 ALA A CA 1
ATOM 1585 C C . ALA A 1 211 ? 64.640 19.769 8.972 1.00 33.03 211 ALA A C 1
ATOM 1587 O O . ALA A 1 211 ? 63.950 20.712 9.327 1.00 33.03 211 ALA A O 1
ATOM 1588 N N . SER A 1 212 ? 64.655 18.678 9.755 1.00 33.22 212 SER A N 1
ATOM 1589 C CA . SER A 1 212 ? 65.525 17.484 9.730 1.00 33.22 212 SER A CA 1
ATOM 1590 C C . SER A 1 212 ? 64.819 16.224 10.276 1.00 33.22 212 SER A C 1
ATOM 1592 O O . SER A 1 212 ? 63.709 16.308 10.794 1.00 33.22 212 SER A O 1
ATOM 1594 N N . ALA A 1 213 ? 65.466 15.057 10.171 1.00 32.91 213 ALA A N 1
ATOM 1595 C CA . ALA A 1 213 ? 64.933 13.748 10.584 1.00 32.91 213 ALA A CA 1
ATOM 1596 C C . ALA A 1 213 ? 65.736 13.095 11.736 1.00 32.91 213 ALA A C 1
ATOM 1598 O O . ALA A 1 213 ? 66.834 13.546 12.054 1.00 32.91 213 ALA A O 1
ATOM 1599 N N . SER A 1 214 ? 65.248 11.946 12.235 1.00 32.94 214 SER A N 1
ATOM 1600 C CA . SER A 1 214 ? 65.867 11.061 13.260 1.00 32.94 214 SER A CA 1
ATOM 1601 C C . SER A 1 214 ? 65.734 11.540 14.722 1.00 32.94 214 SER A C 1
ATOM 1603 O O . SER A 1 214 ? 65.644 12.733 14.973 1.00 32.94 214 SER A O 1
ATOM 1605 N N . GLY A 1 215 ? 65.732 10.668 15.741 1.00 30.05 215 GLY A N 1
ATOM 1606 C CA . GLY A 1 215 ? 65.664 9.196 15.728 1.00 30.05 215 GLY A CA 1
ATOM 1607 C C . GLY A 1 215 ? 66.158 8.540 17.037 1.00 30.05 215 GLY A C 1
ATOM 1608 O O . GLY A 1 215 ? 66.929 9.146 17.767 1.00 30.05 215 GLY A O 1
ATOM 1609 N N . MET A 1 216 ? 65.766 7.273 17.256 1.00 33.25 216 MET A N 1
ATOM 1610 C CA . MET A 1 216 ? 66.264 6.309 18.271 1.00 33.25 216 MET A CA 1
ATOM 1611 C C . MET A 1 216 ? 65.924 6.520 19.770 1.00 33.25 216 MET A C 1
ATOM 1613 O O . MET A 1 216 ? 66.269 7.526 20.373 1.00 33.25 216 MET A O 1
ATOM 1617 N N . GLY A 1 217 ? 65.421 5.442 20.401 1.00 30.55 217 GLY A N 1
ATOM 1618 C CA . GLY A 1 217 ? 65.754 5.062 21.790 1.00 30.55 217 GLY A CA 1
ATOM 1619 C C . GLY A 1 217 ? 64.688 5.265 22.882 1.00 30.55 217 GLY A C 1
ATOM 1620 O O . GLY A 1 217 ? 64.524 6.371 23.379 1.00 30.55 217 GLY A O 1
ATOM 1621 N N . GLY A 1 218 ? 64.049 4.180 23.354 1.00 30.09 218 GLY A N 1
ATOM 1622 C CA . GLY A 1 218 ? 63.263 4.207 24.603 1.00 30.09 218 GLY A CA 1
ATOM 1623 C C . GLY A 1 218 ? 62.246 3.069 24.795 1.00 30.09 218 GLY A C 1
ATOM 1624 O O . GLY A 1 218 ? 61.151 3.110 24.248 1.00 30.09 218 GLY A O 1
ATOM 1625 N N . THR A 1 219 ? 62.575 2.092 25.643 1.00 36.44 219 THR A N 1
ATOM 1626 C CA . THR A 1 219 ? 61.677 1.044 26.188 1.00 36.44 219 THR A CA 1
ATOM 1627 C C . THR A 1 219 ? 61.982 0.855 27.683 1.00 36.44 219 THR A C 1
ATOM 1629 O O . THR A 1 219 ? 63.110 1.184 28.057 1.00 36.44 219 THR A O 1
ATOM 1632 N N . PRO A 1 220 ? 61.118 0.239 28.525 1.00 53.53 220 PRO A N 1
ATOM 1633 C CA . PRO A 1 220 ? 59.758 -0.281 28.290 1.00 53.53 220 PRO A CA 1
ATOM 1634 C C . PRO A 1 220 ? 58.694 0.254 29.293 1.00 53.53 220 PRO A C 1
ATOM 1636 O O . PRO A 1 220 ? 59.013 0.976 30.232 1.00 53.53 220 PRO A O 1
ATOM 1639 N N . GLY A 1 221 ? 57.425 -0.159 29.147 1.00 31.48 221 GLY A N 1
ATOM 1640 C CA . GLY A 1 221 ? 56.350 0.078 30.130 1.00 31.48 221 GLY A CA 1
ATOM 1641 C C . GLY A 1 221 ? 55.163 -0.881 29.933 1.00 31.48 221 GLY A C 1
ATOM 1642 O O . GLY A 1 221 ? 54.781 -1.144 28.798 1.00 31.48 221 GLY A O 1
ATOM 1643 N N . ALA A 1 222 ? 54.623 -1.454 31.015 1.00 32.75 222 ALA A N 1
ATOM 1644 C CA . ALA A 1 222 ? 53.646 -2.557 30.976 1.00 32.75 222 ALA A CA 1
ATOM 1645 C C . ALA A 1 222 ? 52.166 -2.107 31.034 1.00 32.75 222 ALA A C 1
ATOM 1647 O O . ALA A 1 222 ? 51.871 -1.010 31.500 1.00 32.75 222 ALA A O 1
ATOM 1648 N N . GLY A 1 223 ? 51.238 -2.991 30.627 1.00 31.44 223 GLY A N 1
ATOM 1649 C CA . GLY A 1 223 ? 49.777 -2.782 30.712 1.00 31.44 223 GLY A CA 1
ATOM 1650 C C . GLY A 1 223 ? 49.012 -3.326 29.492 1.00 31.44 223 GLY A C 1
ATOM 1651 O O . GLY A 1 223 ? 48.598 -2.560 28.635 1.00 31.44 223 GLY A O 1
ATOM 1652 N N . ALA A 1 224 ? 48.980 -4.638 29.243 1.00 32.53 224 ALA A N 1
ATOM 1653 C CA . ALA A 1 224 ? 48.020 -5.584 29.835 1.00 32.53 224 ALA A CA 1
ATOM 1654 C C . ALA A 1 224 ? 46.544 -5.317 29.446 1.00 32.53 224 ALA A C 1
ATOM 1656 O O . ALA A 1 224 ? 45.867 -4.498 30.061 1.00 32.53 224 ALA A O 1
ATOM 1657 N N . ALA A 1 225 ? 46.032 -6.077 28.469 1.00 34.00 225 ALA A N 1
ATOM 1658 C CA . ALA A 1 225 ? 44.616 -6.125 28.091 1.00 34.00 225 ALA A CA 1
ATOM 1659 C C . ALA A 1 225 ? 44.176 -7.593 27.883 1.00 34.00 225 ALA A C 1
ATOM 1661 O O . ALA A 1 225 ? 44.856 -8.317 27.152 1.00 34.00 225 ALA A O 1
ATOM 1662 N N . PRO A 1 226 ? 43.074 -8.066 28.500 1.00 42.28 226 PRO A N 1
ATOM 1663 C CA . PRO A 1 226 ? 42.608 -9.440 28.336 1.00 42.28 226 PRO A CA 1
ATOM 1664 C C . PRO A 1 226 ? 41.644 -9.578 27.148 1.00 42.28 226 PRO A C 1
ATOM 1666 O O . PRO A 1 226 ? 40.578 -8.971 27.124 1.00 42.28 226 PRO A O 1
ATOM 1669 N N . SER A 1 227 ? 41.983 -10.445 26.192 1.00 33.88 227 SER A N 1
ATOM 1670 C CA . SER A 1 227 ? 41.021 -11.012 25.235 1.00 33.88 227 SER A CA 1
ATOM 1671 C C . SER A 1 227 ? 40.680 -12.436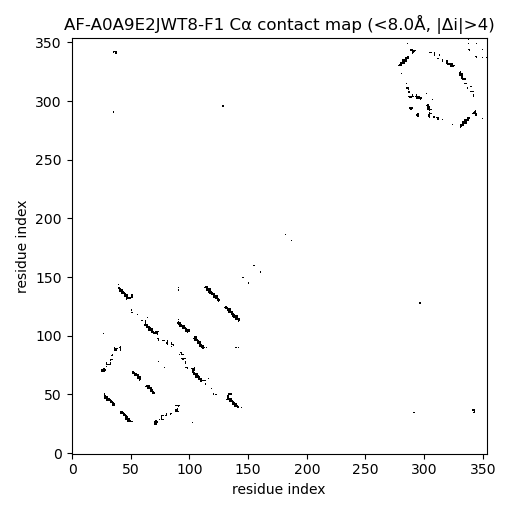 25.665 1.00 33.88 227 SER A C 1
ATOM 1673 O O . SER A 1 227 ? 41.586 -13.214 25.956 1.00 33.88 227 SER A O 1
ATOM 1675 N N . MET A 1 228 ? 39.395 -12.790 25.710 1.00 35.53 228 MET A N 1
ATOM 1676 C CA . MET A 1 228 ? 38.938 -14.108 26.169 1.00 35.53 228 MET A CA 1
ATOM 1677 C C . MET A 1 228 ? 38.268 -14.867 25.023 1.00 35.53 228 MET A C 1
ATOM 1679 O O . MET A 1 228 ? 37.122 -14.601 24.671 1.00 35.53 228 MET A O 1
ATOM 1683 N N . SER A 1 229 ? 39.009 -15.803 24.428 1.00 35.78 229 SER A N 1
ATOM 1684 C CA . SER A 1 229 ? 38.483 -16.735 23.423 1.00 35.78 229 SER A CA 1
ATOM 1685 C C . SER A 1 229 ? 37.846 -17.942 24.108 1.00 35.78 229 SER A C 1
ATOM 1687 O O . SER A 1 229 ? 38.420 -18.481 25.053 1.00 35.78 229 SER A O 1
ATOM 1689 N N . ALA A 1 230 ? 36.689 -18.390 23.621 1.00 34.84 230 ALA A N 1
ATOM 1690 C CA . ALA A 1 230 ? 36.024 -19.587 24.124 1.00 34.84 230 ALA A CA 1
ATOM 1691 C C . ALA A 1 230 ? 36.370 -20.814 23.264 1.00 34.84 230 ALA A C 1
ATOM 1693 O O . ALA A 1 230 ? 36.010 -20.879 22.090 1.00 34.84 230 ALA A O 1
ATOM 1694 N N . THR A 1 231 ? 37.017 -21.810 23.868 1.00 34.12 231 THR A N 1
ATOM 1695 C CA . THR A 1 231 ? 37.241 -23.145 23.291 1.00 34.12 231 THR A CA 1
ATOM 1696 C C . THR A 1 231 ? 36.797 -24.204 24.296 1.00 34.12 231 THR A C 1
ATOM 1698 O O . THR A 1 231 ? 37.331 -24.290 25.399 1.00 34.12 231 THR A O 1
ATOM 1701 N N . GLY A 1 232 ? 35.795 -25.003 23.926 1.00 38.16 232 GLY A N 1
ATOM 1702 C CA . GLY A 1 232 ? 35.261 -26.080 24.763 1.00 38.16 232 GLY A CA 1
ATOM 1703 C C . GLY A 1 232 ? 35.786 -27.462 24.349 1.00 38.16 232 GLY A C 1
ATOM 1704 O O . GLY A 1 232 ? 35.944 -27.702 23.151 1.00 38.16 232 GLY A O 1
ATOM 1705 N N . PRO A 1 233 ? 36.011 -28.387 25.301 1.00 49.09 233 PRO A N 1
ATOM 1706 C CA . PRO A 1 233 ? 36.272 -29.792 25.008 1.00 49.09 233 PRO A CA 1
ATOM 1707 C C . PRO A 1 233 ? 35.126 -30.738 25.426 1.00 49.09 233 PRO A C 1
ATOM 1709 O O . PRO A 1 233 ? 34.369 -30.502 26.363 1.00 49.09 233 PRO A O 1
ATOM 1712 N N . SER A 1 234 ? 35.075 -31.872 24.737 1.00 38.25 234 SER A N 1
ATOM 1713 C CA . SER A 1 234 ? 34.496 -33.170 25.137 1.00 38.25 234 SER A CA 1
ATOM 1714 C C . SER A 1 234 ? 35.649 -34.205 25.052 1.00 38.25 234 SER A C 1
ATOM 1716 O O . SER A 1 234 ? 36.677 -33.816 24.484 1.00 38.25 234 SER A O 1
ATOM 1718 N N . PRO A 1 235 ? 35.570 -35.479 25.530 1.00 55.97 235 PRO A N 1
ATOM 1719 C CA . PRO A 1 235 ? 34.361 -36.331 25.609 1.00 55.97 235 PRO A CA 1
ATOM 1720 C C . PRO A 1 235 ? 34.298 -37.376 26.774 1.00 55.97 235 PRO A C 1
ATOM 1722 O O . PRO A 1 235 ? 35.202 -37.452 27.601 1.00 55.97 235 PRO A O 1
ATOM 1725 N N . THR A 1 236 ? 33.301 -38.289 26.723 1.00 38.09 236 THR A N 1
ATOM 1726 C CA . THR A 1 236 ? 33.437 -39.781 26.867 1.00 38.09 236 THR A CA 1
ATOM 1727 C C . THR A 1 236 ? 32.586 -40.508 27.945 1.00 38.09 236 THR A C 1
ATOM 1729 O O . THR A 1 236 ? 32.571 -40.124 29.106 1.00 38.09 236 THR A O 1
ATOM 1732 N N . ALA A 1 237 ? 32.033 -41.669 27.533 1.00 36.12 237 ALA A N 1
ATOM 1733 C CA . ALA A 1 237 ? 31.581 -42.858 28.300 1.00 36.12 237 ALA A CA 1
ATOM 1734 C C . ALA A 1 237 ? 30.214 -42.901 29.037 1.00 36.12 237 ALA A C 1
ATOM 1736 O O . ALA A 1 237 ? 29.639 -41.905 29.456 1.00 36.12 237 ALA A O 1
ATOM 1737 N N . ALA A 1 238 ? 29.725 -44.146 29.171 1.00 38.50 238 ALA A N 1
ATOM 1738 C CA . ALA A 1 238 ? 28.490 -44.618 29.817 1.00 38.50 238 ALA A CA 1
ATOM 1739 C C . ALA A 1 238 ? 28.768 -45.947 30.570 1.00 38.50 238 ALA A C 1
ATOM 1741 O O . ALA A 1 238 ? 29.895 -46.447 30.493 1.00 38.50 238 ALA A O 1
ATOM 1742 N N . PRO A 1 239 ? 27.774 -46.554 31.255 1.00 52.47 239 PRO A N 1
ATOM 1743 C CA . PRO A 1 239 ? 27.587 -48.012 31.101 1.00 52.47 239 PRO A CA 1
ATOM 1744 C C . PRO A 1 239 ? 26.118 -48.524 31.122 1.00 52.47 239 PRO A C 1
ATOM 1746 O O . PRO A 1 239 ? 25.171 -47.788 31.385 1.00 52.47 239 PRO A O 1
ATOM 1749 N N . THR A 1 240 ? 25.961 -49.822 30.830 1.00 38.44 240 THR A N 1
ATOM 1750 C CA . THR A 1 240 ? 24.735 -50.665 30.745 1.00 38.44 240 THR A CA 1
ATOM 1751 C C . THR A 1 240 ? 24.394 -51.367 32.088 1.00 38.44 240 THR A C 1
ATOM 1753 O O . THR A 1 240 ? 25.217 -51.325 32.996 1.00 38.44 240 THR A O 1
ATOM 1756 N N . ALA A 1 241 ? 23.268 -52.066 32.347 1.00 39.00 241 ALA A N 1
ATOM 1757 C CA . ALA A 1 241 ? 22.060 -52.506 31.596 1.00 39.00 241 ALA A CA 1
ATOM 1758 C C . ALA A 1 241 ? 20.816 -52.475 32.564 1.00 39.00 241 ALA A C 1
ATOM 1760 O O . ALA A 1 241 ? 20.833 -51.640 33.460 1.00 39.00 241 ALA A O 1
ATOM 1761 N N . MET A 1 242 ? 19.715 -53.261 32.541 1.00 35.41 242 MET A N 1
ATOM 1762 C CA . MET A 1 242 ? 19.232 -54.448 31.786 1.00 35.41 242 MET A CA 1
ATOM 1763 C C . MET A 1 242 ? 17.704 -54.665 32.010 1.00 35.41 242 MET A C 1
ATOM 1765 O O . MET A 1 242 ? 17.161 -54.097 32.953 1.00 35.41 242 MET A O 1
ATOM 1769 N N . GLY A 1 243 ? 17.040 -55.570 31.259 1.00 33.12 243 GLY A N 1
ATOM 1770 C CA . GLY A 1 243 ? 15.823 -56.276 31.734 1.00 33.12 243 GLY A CA 1
ATOM 1771 C C . GLY A 1 243 ? 14.711 -56.579 30.704 1.00 33.12 243 GLY A C 1
ATOM 1772 O O . GLY A 1 243 ? 14.050 -55.666 30.217 1.00 33.12 243 GLY A O 1
ATOM 1773 N N . THR A 1 244 ? 14.442 -57.863 30.409 1.00 37.69 244 THR A N 1
ATOM 1774 C CA . THR A 1 244 ? 13.228 -58.373 29.702 1.00 37.69 244 THR A CA 1
ATOM 1775 C C . THR A 1 244 ? 13.091 -59.894 29.932 1.00 37.69 244 THR A C 1
ATOM 1777 O O . THR A 1 244 ? 14.125 -60.559 30.016 1.00 37.69 244 THR A O 1
ATOM 1780 N N . PRO A 1 245 ? 11.875 -60.461 30.105 1.00 54.03 245 PRO A N 1
ATOM 1781 C CA . PRO A 1 245 ? 11.245 -61.307 29.054 1.00 54.03 245 PRO A CA 1
ATOM 1782 C C . PRO A 1 245 ? 9.684 -61.237 29.044 1.00 54.03 245 PRO A C 1
ATOM 1784 O O . PRO A 1 245 ? 9.095 -60.683 29.963 1.00 54.03 245 PRO A O 1
ATOM 1787 N N . GLY A 1 246 ? 8.923 -61.791 28.081 1.00 34.44 246 GLY A N 1
ATOM 1788 C CA . GLY A 1 246 ? 9.279 -62.340 26.760 1.00 34.44 246 GLY A CA 1
ATOM 1789 C C . GLY A 1 246 ? 8.180 -63.206 26.082 1.00 34.44 246 GLY A C 1
ATOM 1790 O O . GLY A 1 246 ? 7.629 -64.098 26.715 1.00 34.44 246 GLY A O 1
ATOM 1791 N N . GLY A 1 247 ? 7.960 -63.001 24.768 1.00 33.59 247 GLY A N 1
ATOM 1792 C CA . GLY A 1 247 ? 7.428 -63.976 23.779 1.00 33.59 247 GLY A CA 1
ATOM 1793 C C . GLY A 1 247 ? 5.905 -64.259 23.702 1.00 33.59 247 GLY A C 1
ATOM 1794 O O . GLY A 1 247 ? 5.164 -63.808 24.572 1.00 33.59 247 GLY A O 1
ATOM 1795 N N . PRO A 1 248 ? 5.425 -65.048 22.699 1.00 50.28 248 PRO A N 1
ATOM 1796 C CA . PRO A 1 248 ? 6.136 -65.545 21.503 1.00 50.28 248 PRO A CA 1
ATOM 1797 C C . PRO A 1 248 ? 5.381 -65.449 20.136 1.00 50.28 248 PRO A C 1
ATOM 1799 O O . PRO A 1 248 ? 4.164 -65.549 20.067 1.00 50.28 248 PRO A O 1
ATOM 1802 N N . GLY A 1 249 ? 6.151 -65.411 19.034 1.00 31.34 249 GLY A N 1
ATOM 1803 C CA . GLY A 1 249 ? 5.904 -66.175 17.788 1.00 31.34 249 GLY A CA 1
ATOM 1804 C C . GLY A 1 249 ? 4.826 -65.756 16.761 1.00 31.34 249 GLY A C 1
ATOM 1805 O O . GLY A 1 249 ? 3.649 -66.040 16.959 1.00 31.34 249 GLY A O 1
ATOM 1806 N N . SER A 1 250 ? 5.254 -65.292 15.569 1.00 36.16 250 SER A N 1
ATOM 1807 C CA . SER A 1 250 ? 5.001 -65.943 14.245 1.00 36.16 250 SER A CA 1
ATOM 1808 C C . SER A 1 250 ? 5.291 -65.028 13.036 1.00 36.16 250 SER A C 1
ATOM 1810 O O . SER A 1 250 ? 4.757 -63.927 12.953 1.00 36.16 250 SER A O 1
ATOM 1812 N N . ALA A 1 251 ? 6.086 -65.514 12.073 1.00 34.94 251 ALA A N 1
ATOM 1813 C CA . ALA A 1 251 ? 6.309 -64.975 10.715 1.00 34.94 251 ALA A CA 1
ATOM 1814 C C . ALA A 1 251 ? 7.125 -66.009 9.890 1.00 34.94 251 ALA A C 1
ATOM 1816 O O . ALA A 1 251 ? 7.729 -66.882 10.522 1.00 34.94 251 ALA A O 1
ATOM 1817 N N . PRO A 1 252 ? 7.262 -65.916 8.545 1.00 54.16 252 PRO A N 1
ATOM 1818 C CA . PRO A 1 252 ? 6.587 -65.059 7.557 1.00 54.16 252 PRO A CA 1
ATOM 1819 C C . PRO A 1 252 ? 5.772 -65.918 6.535 1.00 54.16 252 PRO A C 1
ATOM 1821 O O . PRO A 1 252 ? 5.399 -67.040 6.878 1.00 54.16 252 PRO A O 1
ATOM 1824 N N . PRO A 1 253 ? 5.440 -65.430 5.317 1.00 44.25 253 PRO A N 1
ATOM 1825 C CA . PRO A 1 253 ? 6.424 -65.488 4.223 1.00 44.25 253 PRO A CA 1
ATOM 1826 C C . PRO A 1 253 ? 6.597 -64.172 3.440 1.00 44.25 253 PRO A C 1
ATOM 1828 O O . PRO A 1 253 ? 5.732 -63.299 3.425 1.00 44.25 253 PRO A O 1
ATOM 1831 N N . THR A 1 254 ? 7.743 -64.041 2.774 1.00 44.34 254 THR A N 1
ATOM 1832 C CA . THR A 1 254 ? 8.148 -62.884 1.962 1.00 44.34 254 THR A CA 1
ATOM 1833 C C . THR A 1 254 ? 7.598 -62.928 0.531 1.00 44.34 254 THR A C 1
ATOM 1835 O O . THR A 1 254 ? 7.810 -63.917 -0.172 1.00 44.34 254 THR A O 1
ATOM 1838 N N . PRO A 1 255 ? 7.026 -61.823 0.018 1.00 40.41 255 PRO A N 1
ATOM 1839 C CA . PRO A 1 255 ? 7.091 -61.492 -1.403 1.00 40.41 255 PRO A CA 1
ATOM 1840 C C . PRO A 1 255 ? 8.550 -61.217 -1.809 1.00 40.41 255 PRO A C 1
ATOM 1842 O O . PRO A 1 255 ? 9.338 -60.702 -1.013 1.00 40.41 255 PRO A O 1
ATOM 1845 N N . GLY A 1 256 ? 8.929 -61.592 -3.031 1.00 38.72 256 GLY A N 1
ATOM 1846 C CA . GLY A 1 256 ? 10.328 -61.575 -3.469 1.00 38.72 256 GLY A CA 1
ATOM 1847 C C . GLY A 1 256 ? 10.926 -60.177 -3.661 1.00 38.72 256 GLY A C 1
ATOM 1848 O O . GLY A 1 256 ? 10.239 -59.237 -4.060 1.00 38.72 256 GLY A O 1
ATOM 1849 N N . SER A 1 257 ? 12.243 -60.069 -3.456 1.00 45.75 257 SER A N 1
ATOM 1850 C CA . SER A 1 257 ? 13.026 -58.895 -3.855 1.00 45.75 257 SER A CA 1
ATOM 1851 C C . SER A 1 257 ? 13.125 -58.825 -5.382 1.00 45.75 257 SER A C 1
ATOM 1853 O O . SER A 1 257 ? 14.038 -59.384 -5.992 1.00 45.75 257 SER A O 1
ATOM 1855 N N . ALA A 1 258 ? 12.164 -58.153 -6.012 1.00 37.59 258 ALA A N 1
ATOM 1856 C CA . ALA A 1 258 ? 12.310 -57.680 -7.379 1.00 37.59 258 ALA A CA 1
ATOM 1857 C C . ALA A 1 258 ? 13.188 -56.424 -7.349 1.00 37.59 258 ALA A C 1
ATOM 1859 O O . ALA A 1 258 ? 12.764 -55.373 -6.865 1.00 37.59 258 ALA A O 1
ATOM 1860 N N . ALA A 1 259 ? 14.422 -56.532 -7.844 1.00 43.75 259 ALA A N 1
ATOM 1861 C CA . ALA A 1 259 ? 15.317 -55.389 -7.954 1.00 43.75 259 ALA A CA 1
ATOM 1862 C C . ALA A 1 259 ? 14.741 -54.382 -8.960 1.00 43.75 259 ALA A C 1
ATOM 1864 O O . ALA A 1 259 ? 14.871 -54.560 -10.172 1.00 43.75 259 ALA A O 1
ATOM 1865 N N . LEU A 1 260 ? 14.106 -53.321 -8.452 1.00 40.12 260 LEU A N 1
ATOM 1866 C CA . LEU A 1 260 ? 13.716 -52.168 -9.255 1.00 40.12 260 LEU A CA 1
ATOM 1867 C C . LEU A 1 260 ? 14.987 -51.499 -9.778 1.00 40.12 260 LEU A C 1
ATOM 1869 O O . LEU A 1 260 ? 15.620 -50.695 -9.095 1.00 40.12 260 LEU A O 1
ATOM 1873 N N . THR A 1 261 ? 15.366 -51.863 -11.003 1.00 45.84 261 THR A N 1
ATOM 1874 C CA . THR A 1 261 ? 16.329 -51.103 -11.798 1.00 45.84 261 THR A CA 1
ATOM 1875 C C . THR A 1 261 ? 15.865 -49.644 -11.805 1.00 45.84 261 THR A C 1
ATOM 1877 O O . THR A 1 261 ? 14.670 -49.415 -12.023 1.00 45.84 261 THR A O 1
ATOM 1880 N N . PRO A 1 262 ? 16.744 -48.649 -11.566 1.00 51.00 262 PRO A N 1
ATOM 1881 C CA . PRO A 1 262 ? 16.353 -47.262 -11.781 1.00 51.00 262 PRO A CA 1
ATOM 1882 C C . PRO A 1 262 ? 15.824 -47.141 -13.217 1.00 51.00 262 PRO A C 1
ATOM 1884 O O . PRO A 1 262 ? 16.422 -47.742 -14.118 1.00 51.00 262 PRO A O 1
ATOM 1887 N N . PRO A 1 263 ? 14.707 -46.427 -13.453 1.00 49.28 263 PRO A N 1
ATOM 1888 C CA . PRO A 1 263 ? 14.191 -46.275 -14.804 1.00 49.28 263 PRO A CA 1
ATOM 1889 C C . PRO A 1 263 ? 15.319 -45.717 -15.682 1.00 49.28 263 PRO A C 1
ATOM 1891 O O . PRO A 1 263 ? 15.990 -44.771 -15.251 1.00 49.28 263 PRO A O 1
ATOM 1894 N N . PRO A 1 264 ? 15.577 -46.293 -16.874 1.00 45.41 264 PRO A N 1
ATOM 1895 C CA . PRO A 1 264 ? 16.585 -45.741 -17.768 1.00 45.41 264 PRO A CA 1
ATOM 1896 C C . PRO A 1 264 ? 16.221 -44.279 -18.001 1.00 45.41 264 PRO A C 1
ATOM 1898 O O . PRO A 1 264 ? 15.064 -44.004 -18.322 1.00 45.41 264 PRO A O 1
ATOM 1901 N N . PHE A 1 265 ? 17.173 -43.365 -17.771 1.00 45.25 265 PHE A N 1
ATOM 1902 C CA . PHE A 1 265 ? 16.943 -41.919 -17.823 1.00 45.25 265 PHE A CA 1
ATOM 1903 C C . PHE A 1 265 ? 16.134 -41.580 -19.073 1.00 45.25 265 PHE A C 1
ATOM 1905 O O . PHE A 1 265 ? 16.657 -41.667 -20.188 1.00 45.25 265 PHE A O 1
ATOM 1912 N N . ALA A 1 266 ? 14.848 -41.267 -18.870 1.00 41.91 266 ALA A N 1
ATOM 1913 C CA . ALA A 1 266 ? 13.900 -41.058 -19.951 1.00 41.91 266 ALA A CA 1
ATOM 1914 C C . ALA A 1 266 ? 14.447 -39.911 -20.790 1.00 41.91 266 ALA A C 1
ATOM 1916 O O . ALA A 1 266 ? 14.530 -38.781 -20.309 1.00 41.91 266 ALA A O 1
ATOM 1917 N N . SER A 1 267 ? 14.954 -40.249 -21.977 1.00 41.22 267 SER A N 1
ATOM 1918 C CA . SER A 1 267 ? 15.879 -39.374 -22.685 1.00 41.22 267 SER A CA 1
ATOM 1919 C C . SER A 1 267 ? 15.177 -38.060 -22.968 1.00 41.22 267 SER A C 1
ATOM 1921 O O . SER A 1 267 ? 14.130 -38.065 -23.617 1.00 41.22 267 SER A O 1
ATOM 1923 N N . THR A 1 268 ? 15.732 -36.968 -22.429 1.00 40.91 268 THR A N 1
ATOM 1924 C CA . THR A 1 268 ? 15.163 -35.622 -22.519 1.00 40.91 268 THR A CA 1
ATOM 1925 C C . THR A 1 268 ? 14.655 -35.396 -23.938 1.00 40.91 268 THR A C 1
ATOM 1927 O O . THR A 1 268 ? 15.470 -35.541 -24.856 1.00 40.91 268 THR A O 1
ATOM 1930 N N . PRO A 1 269 ? 13.357 -35.085 -24.146 1.00 41.12 269 PRO A N 1
ATOM 1931 C CA . PRO A 1 269 ? 12.815 -34.847 -25.476 1.00 41.12 269 PRO A CA 1
ATOM 1932 C C . PRO A 1 269 ? 13.726 -33.869 -26.209 1.00 41.12 269 PRO A C 1
ATOM 1934 O O . PRO A 1 269 ? 13.933 -32.746 -25.746 1.00 41.12 269 PRO A O 1
ATOM 1937 N N . GLY A 1 270 ? 14.377 -34.362 -27.266 1.00 36.09 270 GLY A N 1
ATOM 1938 C CA . GLY A 1 270 ? 15.561 -33.711 -27.809 1.00 36.09 270 GLY A CA 1
ATOM 1939 C C . GLY A 1 270 ? 15.237 -32.280 -28.208 1.00 36.09 270 GLY A C 1
ATOM 1940 O O . GLY A 1 270 ? 14.324 -32.066 -29.004 1.00 36.09 270 GLY A O 1
ATOM 1941 N N . LEU A 1 271 ? 15.978 -31.311 -27.656 1.00 39.28 271 LEU A N 1
ATOM 1942 C CA . LEU A 1 271 ? 15.852 -29.903 -28.027 1.00 39.28 271 LEU A CA 1
ATOM 1943 C C . LEU A 1 271 ? 16.078 -29.777 -29.535 1.00 39.28 271 LEU A C 1
ATOM 1945 O O . LEU A 1 271 ? 17.215 -29.826 -30.009 1.00 39.28 271 LEU A O 1
ATOM 1949 N N . SER A 1 272 ? 14.980 -29.659 -30.280 1.00 36.78 272 SER A N 1
ATOM 1950 C CA . SER A 1 272 ? 14.991 -29.650 -31.737 1.00 36.78 272 SER A CA 1
ATOM 1951 C C . SER A 1 272 ? 15.628 -28.356 -32.230 1.00 36.78 272 SER A C 1
ATOM 1953 O O . SER A 1 272 ? 14.962 -27.330 -32.363 1.00 36.78 272 SER A O 1
ATOM 1955 N N . GLN A 1 273 ? 16.936 -28.415 -32.489 1.00 54.03 273 GLN A N 1
ATOM 1956 C CA . GLN A 1 273 ? 17.719 -27.384 -33.170 1.00 54.03 273 GLN A CA 1
ATOM 1957 C C . GLN A 1 273 ? 17.032 -27.040 -34.503 1.00 54.03 273 GLN A C 1
ATOM 1959 O O . GLN A 1 273 ? 17.126 -27.800 -35.464 1.00 54.03 273 GLN A O 1
ATOM 1964 N N . GLY A 1 274 ? 16.280 -25.935 -34.538 1.00 42.44 274 GLY A N 1
ATOM 1965 C CA . GLY A 1 274 ? 15.271 -25.713 -35.584 1.00 42.44 274 GLY A CA 1
ATOM 1966 C C . GLY A 1 274 ? 14.857 -24.258 -35.815 1.00 42.44 274 GLY A C 1
ATOM 1967 O O . GLY A 1 274 ? 13.807 -24.012 -36.398 1.00 42.44 274 GLY A O 1
ATOM 1968 N N . GLY A 1 275 ? 15.658 -23.288 -35.372 1.00 43.59 275 GLY A N 1
ATOM 1969 C CA . GLY A 1 275 ? 15.425 -21.867 -35.637 1.00 43.59 275 GLY A CA 1
ATOM 1970 C C . GLY A 1 275 ? 16.546 -20.991 -35.069 1.00 43.59 275 GLY A C 1
ATOM 1971 O O . GLY A 1 275 ? 17.207 -21.410 -34.116 1.00 43.59 275 GLY A O 1
ATOM 1972 N N . PRO A 1 276 ? 16.799 -19.797 -35.635 1.00 48.88 276 PRO A N 1
ATOM 1973 C CA . PRO A 1 276 ? 17.778 -18.871 -35.082 1.00 48.88 276 PRO A CA 1
ATOM 1974 C C . PRO A 1 276 ? 17.299 -18.370 -33.717 1.00 48.88 276 PRO A C 1
ATOM 1976 O O . PRO A 1 276 ? 16.274 -17.702 -33.607 1.00 48.88 276 PRO A O 1
ATOM 1979 N N . THR A 1 277 ? 18.048 -18.688 -32.664 1.00 57.00 277 THR A N 1
ATOM 1980 C CA . THR A 1 277 ? 17.763 -18.198 -31.315 1.00 57.00 277 THR A CA 1
ATOM 1981 C C . THR A 1 277 ? 18.012 -16.692 -31.262 1.00 57.00 277 THR A C 1
ATOM 1983 O O . THR A 1 277 ? 19.165 -16.265 -31.172 1.00 57.00 277 THR A O 1
ATOM 1986 N N . GLU A 1 278 ? 16.956 -15.877 -31.300 1.00 64.19 278 GLU A N 1
ATOM 1987 C CA . GLU A 1 278 ? 17.080 -14.444 -31.023 1.00 64.19 278 GLU A CA 1
ATOM 1988 C C . GLU A 1 278 ? 17.531 -14.258 -29.570 1.00 64.19 278 GLU A C 1
ATOM 1990 O O . GLU A 1 278 ? 16.780 -14.460 -28.614 1.00 64.19 278 GLU A O 1
ATOM 1995 N N . ARG A 1 279 ? 18.820 -13.948 -29.407 1.00 79.62 279 ARG A N 1
ATOM 1996 C CA . ARG A 1 279 ? 19.437 -13.650 -28.115 1.00 79.62 279 ARG A CA 1
ATOM 1997 C C . ARG A 1 279 ? 19.159 -12.192 -27.777 1.00 79.62 279 ARG A C 1
ATOM 1999 O O . ARG A 1 279 ? 19.372 -11.321 -28.613 1.00 79.62 279 ARG A O 1
ATOM 2006 N N . PHE A 1 280 ? 18.746 -11.936 -26.546 1.00 85.81 280 PHE A N 1
ATOM 2007 C CA . PHE A 1 280 ? 18.481 -10.600 -26.023 1.00 85.81 280 PHE A CA 1
ATOM 2008 C C . PHE A 1 280 ? 19.262 -10.367 -24.730 1.00 85.81 280 PHE A C 1
ATOM 2010 O O . PHE A 1 280 ? 19.582 -11.310 -24.005 1.00 85.81 280 PHE A O 1
ATOM 2017 N N . VAL A 1 281 ? 19.561 -9.104 -24.437 1.00 90.06 281 VAL A N 1
ATOM 2018 C CA . VAL A 1 281 ? 20.142 -8.684 -23.157 1.00 90.06 281 VAL A CA 1
ATOM 2019 C C . VAL A 1 281 ? 18.993 -8.328 -22.218 1.00 90.06 281 VAL A C 1
ATOM 2021 O O . VAL A 1 281 ? 18.289 -7.349 -22.459 1.00 90.06 281 VAL A O 1
ATOM 2024 N N . ILE A 1 282 ? 18.780 -9.112 -21.160 1.00 90.25 282 ILE A N 1
ATOM 2025 C CA . ILE A 1 282 ? 17.821 -8.749 -20.107 1.00 90.25 282 ILE A CA 1
ATOM 2026 C C . ILE A 1 282 ? 18.434 -7.609 -19.281 1.00 90.25 282 ILE A C 1
ATOM 2028 O O . ILE A 1 282 ? 19.615 -7.660 -18.939 1.00 90.25 282 ILE A O 1
ATOM 2032 N N . VAL A 1 283 ? 17.646 -6.575 -18.977 1.00 93.31 283 VAL A N 1
ATOM 2033 C CA . VAL A 1 283 ? 18.053 -5.474 -18.088 1.00 93.31 283 VAL A CA 1
ATOM 2034 C C . VAL A 1 283 ? 16.986 -5.279 -17.018 1.00 93.31 283 VAL A C 1
ATOM 2036 O O . VAL A 1 283 ? 15.902 -4.775 -17.312 1.00 93.31 283 VAL A O 1
ATOM 2039 N N . ALA A 1 284 ? 17.297 -5.661 -15.780 1.00 94.62 284 ALA A N 1
ATOM 2040 C CA . ALA A 1 284 ? 16.467 -5.355 -14.622 1.00 94.62 284 ALA A CA 1
ATOM 2041 C C . ALA A 1 284 ? 16.585 -3.865 -14.252 1.00 94.62 284 ALA A C 1
ATOM 2043 O O . ALA A 1 284 ? 17.682 -3.311 -14.154 1.00 94.62 284 ALA A O 1
ATOM 2044 N N . ILE A 1 285 ? 15.442 -3.215 -14.047 1.00 96.56 285 ILE A N 1
ATOM 2045 C CA . ILE A 1 285 ? 15.308 -1.814 -13.644 1.00 96.56 285 ILE A CA 1
ATOM 2046 C C . ILE A 1 285 ? 14.615 -1.798 -12.278 1.00 96.56 285 ILE A C 1
ATOM 2048 O O . ILE A 1 285 ? 13.473 -2.240 -12.157 1.00 96.56 285 ILE A O 1
ATOM 2052 N N . ASP A 1 286 ? 15.280 -1.267 -11.251 1.00 97.19 286 ASP A N 1
ATOM 2053 C CA . ASP A 1 286 ? 14.719 -1.167 -9.899 1.00 97.19 286 ASP A CA 1
ATOM 2054 C C . ASP A 1 286 ? 14.298 0.276 -9.553 1.00 97.19 286 ASP A C 1
ATOM 2056 O O . ASP A 1 286 ? 15.115 1.063 -9.069 1.00 97.19 286 ASP A O 1
ATOM 2060 N N . PRO A 1 287 ? 13.035 0.681 -9.790 1.00 97.31 287 PRO A N 1
ATOM 2061 C CA . PRO A 1 287 ? 12.518 1.924 -9.233 1.00 97.31 287 PRO A CA 1
ATOM 2062 C C . PRO A 1 287 ? 12.379 1.799 -7.706 1.00 97.31 287 PRO A C 1
ATOM 2064 O O . PRO A 1 287 ? 11.491 1.113 -7.183 1.00 97.31 287 PRO A O 1
ATOM 2067 N N . GLY A 1 288 ? 13.253 2.505 -6.986 1.00 95.81 288 GLY A N 1
ATOM 2068 C CA . GLY A 1 288 ? 13.298 2.546 -5.521 1.00 95.81 288 GLY A CA 1
ATOM 2069 C C . GLY A 1 288 ? 11.956 2.880 -4.852 1.00 95.81 288 GLY A C 1
ATOM 2070 O O . GLY A 1 288 ? 11.047 3.436 -5.478 1.00 95.81 288 GLY A O 1
ATOM 2071 N N . HIS A 1 289 ? 11.835 2.543 -3.565 1.00 95.25 289 HIS A N 1
ATOM 2072 C CA . HIS A 1 289 ? 10.646 2.816 -2.738 1.00 95.25 289 HIS A CA 1
ATOM 2073 C C . HIS A 1 289 ? 9.354 2.225 -3.343 1.00 95.25 289 HIS A C 1
ATOM 2075 O O . HIS A 1 289 ? 9.427 1.232 -4.074 1.00 95.25 289 HIS A O 1
ATOM 2081 N N . GLY A 1 290 ? 8.182 2.785 -3.029 1.00 93.12 290 GLY A N 1
ATOM 2082 C CA . GLY A 1 290 ? 6.889 2.386 -3.595 1.00 93.12 290 GLY A CA 1
ATOM 2083 C C . GLY A 1 290 ? 5.839 2.033 -2.539 1.00 93.12 290 GLY A C 1
ATOM 2084 O O . GLY A 1 290 ? 6.161 1.583 -1.436 1.00 93.12 290 GLY A O 1
ATOM 2085 N N . GLY A 1 291 ? 4.562 2.240 -2.871 1.00 91.56 291 GLY A N 1
ATOM 2086 C CA . GLY A 1 291 ? 3.437 1.959 -1.981 1.00 91.56 291 GLY A CA 1
ATOM 2087 C C . GLY A 1 291 ? 3.504 2.783 -0.696 1.00 91.56 291 GLY A C 1
ATOM 2088 O O . GLY A 1 291 ? 3.458 4.015 -0.725 1.00 91.56 291 GLY A O 1
ATOM 2089 N N . GLU A 1 292 ? 3.625 2.106 0.445 1.00 87.00 292 GLU A N 1
ATOM 2090 C CA . GLU A 1 292 ? 3.718 2.754 1.758 1.00 87.00 292 GLU A CA 1
ATOM 2091 C C . GLU A 1 292 ? 5.041 3.509 1.984 1.00 87.00 292 GLU A C 1
ATOM 2093 O O . GLU A 1 292 ? 5.088 4.431 2.798 1.00 87.00 292 GLU A O 1
ATOM 2098 N N . ASP A 1 293 ? 6.102 3.168 1.253 1.00 91.12 293 ASP A N 1
ATOM 2099 C CA . ASP A 1 293 ? 7.375 3.885 1.307 1.00 91.12 293 ASP A CA 1
ATOM 2100 C C . ASP A 1 293 ? 7.408 5.003 0.244 1.00 91.12 293 ASP A C 1
ATOM 2102 O O . ASP A 1 293 ? 7.460 4.694 -0.951 1.00 91.12 293 ASP A O 1
ATOM 2106 N N . PRO A 1 294 ? 7.369 6.298 0.625 1.00 91.75 294 PRO A N 1
ATOM 2107 C CA . PRO A 1 294 ? 7.429 7.410 -0.321 1.00 91.75 294 PRO A CA 1
ATOM 2108 C C . PRO A 1 294 ? 8.837 7.688 -0.874 1.00 91.75 294 PRO A C 1
ATOM 2110 O O . PRO A 1 294 ? 8.943 8.413 -1.868 1.00 91.75 294 PRO A O 1
ATOM 2113 N N . GLY A 1 295 ? 9.890 7.161 -0.240 1.00 92.62 295 GLY A N 1
ATOM 2114 C CA . GLY A 1 295 ? 11.251 7.684 -0.367 1.00 92.62 295 GLY A CA 1
ATOM 2115 C C . GLY A 1 295 ? 11.376 9.118 0.153 1.00 92.62 295 GLY A C 1
ATOM 2116 O O . GLY A 1 295 ? 10.608 9.555 1.019 1.00 92.62 295 GLY A O 1
ATOM 2117 N N . ALA A 1 296 ? 12.337 9.875 -0.371 1.00 92.69 296 ALA A N 1
ATOM 2118 C CA . ALA A 1 296 ? 12.476 11.292 -0.065 1.00 92.69 296 ALA A CA 1
ATOM 2119 C C . ALA A 1 296 ? 11.230 12.095 -0.490 1.00 92.69 296 ALA A C 1
ATOM 2121 O O . ALA A 1 296 ? 10.609 11.844 -1.525 1.00 92.69 296 ALA A O 1
ATOM 2122 N N . ILE A 1 297 ? 10.883 13.111 0.305 1.00 92.19 297 ILE A N 1
ATOM 2123 C CA . ILE A 1 297 ? 9.812 14.067 -0.003 1.00 92.19 297 ILE A CA 1
ATOM 2124 C C . ILE A 1 297 ? 10.455 15.443 -0.180 1.00 92.19 297 ILE A C 1
ATOM 2126 O O . ILE A 1 297 ? 11.052 15.977 0.755 1.00 92.19 297 ILE A O 1
ATOM 2130 N N . GLY A 1 298 ? 10.360 15.998 -1.387 1.00 91.62 298 GLY A N 1
ATOM 2131 C CA . GLY A 1 298 ? 10.917 17.306 -1.727 1.00 91.62 298 GLY A CA 1
ATOM 2132 C C . GLY A 1 298 ? 10.107 18.477 -1.146 1.00 91.62 298 GLY A C 1
ATOM 2133 O O . GLY A 1 298 ? 8.952 18.291 -0.757 1.00 91.62 298 GLY A O 1
ATOM 2134 N N . PRO A 1 299 ? 10.651 19.712 -1.142 1.00 92.56 299 PRO A N 1
ATOM 2135 C CA . PRO A 1 299 ? 10.010 20.873 -0.506 1.00 92.56 299 PRO A CA 1
ATOM 2136 C C . PRO A 1 299 ? 8.605 21.221 -1.026 1.00 92.56 299 PRO A C 1
ATOM 2138 O O . PRO A 1 299 ? 7.813 21.808 -0.298 1.00 92.56 299 PRO A O 1
ATOM 2141 N N . ALA A 1 300 ? 8.285 20.844 -2.268 1.00 93.69 300 ALA A N 1
ATOM 2142 C CA . ALA A 1 300 ? 6.971 21.035 -2.891 1.00 93.69 300 ALA A CA 1
ATOM 2143 C C . ALA A 1 300 ? 6.013 19.830 -2.722 1.00 93.69 300 ALA A C 1
ATOM 2145 O O . ALA A 1 300 ? 4.979 19.770 -3.380 1.00 93.69 300 ALA A O 1
ATOM 2146 N N . GLY A 1 301 ? 6.360 18.841 -1.889 1.00 92.69 301 GLY A N 1
ATOM 2147 C CA . GLY A 1 301 ? 5.569 17.622 -1.669 1.00 92.69 301 GLY A CA 1
ATOM 2148 C C . GLY A 1 301 ? 5.808 16.490 -2.679 1.00 92.69 301 GLY A C 1
ATOM 2149 O O . GLY A 1 301 ? 5.248 15.408 -2.512 1.00 92.69 301 GLY A O 1
ATOM 2150 N N . THR A 1 302 ? 6.651 16.697 -3.697 1.00 95.06 302 THR A N 1
ATOM 2151 C CA . THR A 1 302 ? 7.064 15.662 -4.662 1.00 95.06 302 THR A CA 1
ATOM 2152 C C . THR A 1 302 ? 7.675 14.459 -3.943 1.00 95.06 302 THR A C 1
ATOM 2154 O O . THR A 1 302 ? 8.609 14.635 -3.162 1.00 95.06 302 THR A O 1
ATOM 2157 N N . ARG A 1 303 ? 7.189 13.244 -4.220 1.00 95.31 303 AR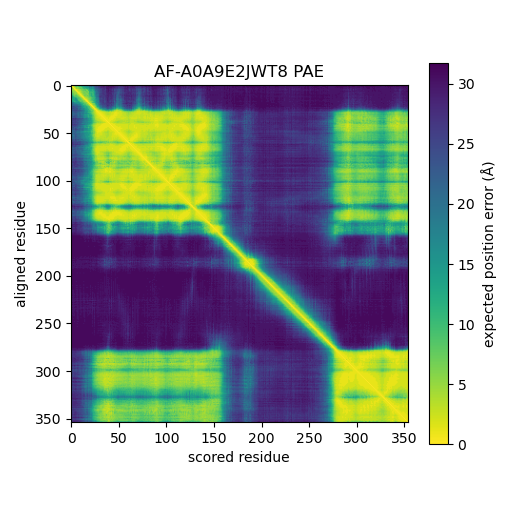G A N 1
ATOM 2158 C CA . ARG A 1 303 ? 7.669 12.002 -3.592 1.00 95.31 303 ARG A CA 1
ATOM 2159 C C . ARG A 1 303 ? 8.601 11.261 -4.545 1.00 95.31 303 ARG A C 1
ATOM 2161 O O . ARG A 1 303 ? 8.270 11.076 -5.717 1.00 95.31 303 ARG A O 1
ATOM 2168 N N . GLU A 1 304 ? 9.738 10.804 -4.041 1.00 96.75 304 GLU A N 1
ATOM 2169 C CA . GLU A 1 304 ? 10.749 10.083 -4.815 1.00 96.75 304 GLU A CA 1
ATOM 2170 C C . GLU A 1 304 ? 10.165 8.861 -5.531 1.00 96.75 304 GLU A C 1
ATOM 2172 O O . GLU A 1 304 ? 10.388 8.704 -6.733 1.00 96.75 304 GLU A O 1
ATOM 2177 N N . LYS A 1 305 ? 9.332 8.066 -4.841 1.00 95.94 305 LYS A N 1
ATOM 2178 C CA . LYS A 1 305 ? 8.706 6.853 -5.397 1.00 95.94 305 LYS A CA 1
ATOM 2179 C C . LYS A 1 305 ? 7.935 7.071 -6.708 1.00 95.94 305 LYS A C 1
ATOM 2181 O O . LYS A 1 305 ? 7.858 6.142 -7.517 1.00 95.94 305 LYS A O 1
ATOM 2186 N N . ASP A 1 306 ? 7.377 8.271 -6.906 1.00 97.06 306 ASP A N 1
ATOM 2187 C CA . ASP A 1 306 ? 6.612 8.652 -8.097 1.00 97.06 306 ASP A CA 1
ATOM 2188 C C . ASP A 1 306 ? 7.569 9.002 -9.244 1.00 97.06 306 ASP A C 1
ATOM 2190 O O . ASP A 1 306 ? 7.382 8.578 -10.385 1.00 97.06 306 ASP A O 1
ATOM 2194 N N . VAL A 1 307 ? 8.617 9.769 -8.927 1.00 97.69 307 VAL A N 1
ATOM 2195 C CA . VAL A 1 307 ? 9.619 10.251 -9.883 1.00 97.69 307 VAL A CA 1
ATOM 2196 C C . VAL A 1 307 ? 10.445 9.087 -10.423 1.00 97.69 307 VAL A C 1
ATOM 2198 O O . VAL A 1 307 ? 10.571 8.951 -11.640 1.00 97.69 30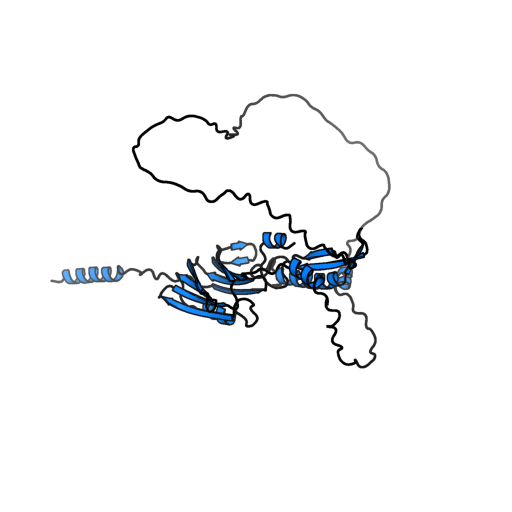7 VAL A O 1
ATOM 2201 N N . VAL A 1 308 ? 10.953 8.207 -9.552 1.00 98.12 308 VAL A N 1
ATOM 2202 C CA . VAL A 1 308 ? 11.766 7.055 -9.981 1.00 98.12 308 VAL A CA 1
ATOM 2203 C C . VAL A 1 308 ? 10.949 6.047 -10.787 1.00 98.12 308 VAL A C 1
ATOM 2205 O O . VAL A 1 308 ? 11.469 5.495 -11.753 1.00 98.12 308 VAL A O 1
ATOM 2208 N N . LEU A 1 309 ? 9.655 5.869 -10.482 1.00 98.19 309 LEU A N 1
ATOM 2209 C CA . LEU A 1 309 ? 8.771 5.028 -11.294 1.00 98.19 309 LEU A CA 1
ATOM 2210 C C . LEU A 1 309 ? 8.549 5.632 -12.689 1.00 98.19 309 LEU A C 1
ATOM 2212 O O . LEU A 1 309 ? 8.702 4.938 -13.691 1.00 98.19 309 LEU A O 1
ATOM 2216 N N . GLN A 1 310 ? 8.253 6.933 -12.781 1.00 98.19 310 GLN A N 1
ATOM 2217 C CA . GLN A 1 310 ? 8.112 7.603 -14.078 1.00 98.19 310 GLN A CA 1
ATOM 2218 C C . GLN A 1 310 ? 9.404 7.577 -14.911 1.00 98.19 310 GLN A C 1
ATOM 2220 O O . GLN A 1 310 ? 9.337 7.527 -16.139 1.00 98.19 310 GLN A O 1
ATOM 2225 N N . ILE A 1 311 ? 10.577 7.624 -14.271 1.00 98.44 311 ILE A N 1
ATOM 2226 C CA . ILE A 1 311 ? 11.869 7.464 -14.950 1.00 98.44 311 ILE A CA 1
ATOM 2227 C C . ILE A 1 311 ? 12.040 6.016 -15.430 1.00 98.44 311 ILE A C 1
ATOM 2229 O O . ILE A 1 311 ? 12.372 5.816 -16.595 1.00 98.44 311 ILE A O 1
ATOM 2233 N N . ALA A 1 312 ? 11.757 5.017 -14.589 1.00 98.25 312 ALA A N 1
ATOM 2234 C CA . ALA A 1 312 ? 11.882 3.600 -14.935 1.00 98.25 312 ALA A CA 1
ATOM 2235 C C . ALA A 1 312 ? 10.964 3.175 -16.095 1.00 98.25 312 ALA A C 1
ATOM 2237 O O . ALA A 1 312 ? 11.411 2.461 -16.989 1.00 98.25 312 ALA A O 1
ATOM 2238 N N . LEU A 1 313 ? 9.716 3.655 -16.136 1.00 97.75 313 LEU A N 1
ATOM 2239 C CA . LEU A 1 313 ? 8.777 3.364 -17.230 1.00 97.75 313 LEU A CA 1
ATOM 2240 C C . LEU A 1 313 ? 9.260 3.955 -18.571 1.00 97.75 313 LEU A C 1
ATOM 2242 O O . LEU A 1 313 ? 9.333 3.237 -19.569 1.00 97.75 313 LEU A O 1
ATOM 2246 N N . ARG A 1 314 ? 9.713 5.218 -18.573 1.00 98.12 314 ARG A N 1
ATOM 2247 C CA . ARG A 1 314 ? 10.305 5.871 -19.761 1.00 98.12 314 ARG A CA 1
ATOM 2248 C C . ARG A 1 314 ? 11.634 5.234 -20.182 1.00 98.12 314 ARG A C 1
ATOM 2250 O O . ARG A 1 314 ? 11.959 5.209 -21.368 1.00 98.12 314 ARG A O 1
ATOM 2257 N N . LEU A 1 315 ? 12.419 4.734 -19.225 1.00 98.00 315 LEU A N 1
ATOM 2258 C CA . LEU A 1 315 ? 13.657 4.002 -19.490 1.00 98.00 315 LEU A CA 1
ATOM 2259 C C . LEU A 1 315 ? 13.358 2.643 -20.131 1.00 98.00 315 LEU A C 1
ATOM 2261 O O . LEU A 1 315 ? 13.976 2.317 -21.138 1.00 98.00 315 LEU A O 1
ATOM 2265 N N . ARG A 1 316 ? 12.378 1.893 -19.614 1.00 96.38 316 ARG A N 1
ATOM 2266 C CA . ARG A 1 316 ? 11.880 0.646 -20.215 1.00 96.38 316 ARG A CA 1
ATOM 2267 C C . ARG A 1 316 ? 11.459 0.859 -21.663 1.00 96.38 316 ARG A C 1
ATOM 2269 O O . ARG A 1 316 ? 11.908 0.113 -22.519 1.00 96.38 316 ARG A O 1
ATOM 2276 N N . GLU A 1 317 ? 10.644 1.873 -21.941 1.00 96.56 317 GLU A N 1
ATOM 2277 C CA . GLU A 1 317 ? 10.194 2.186 -23.306 1.00 96.56 317 GLU A CA 1
ATOM 2278 C C . GLU A 1 317 ? 11.381 2.418 -24.256 1.00 96.56 317 GLU A C 1
ATOM 2280 O O . GLU A 1 317 ? 11.472 1.768 -25.293 1.00 96.56 317 GLU A O 1
ATOM 2285 N N . ARG A 1 318 ? 12.364 3.233 -23.852 1.00 96.75 318 ARG A N 1
ATOM 2286 C CA . ARG A 1 318 ? 13.588 3.470 -24.642 1.00 96.75 318 ARG A CA 1
ATOM 2287 C C . ARG A 1 318 ? 14.458 2.220 -24.805 1.00 96.75 318 ARG A C 1
ATOM 2289 O O . ARG A 1 318 ? 15.009 1.989 -25.879 1.00 96.75 318 ARG A O 1
ATOM 2296 N N . LEU A 1 319 ? 14.611 1.415 -23.753 1.00 95.12 319 LEU A N 1
ATOM 2297 C CA . LEU A 1 319 ? 15.409 0.188 -23.799 1.00 95.12 319 LEU A CA 1
ATOM 2298 C C . LEU A 1 319 ? 14.738 -0.889 -24.659 1.00 95.12 319 LEU A C 1
ATOM 2300 O O . LEU A 1 319 ? 15.439 -1.597 -25.369 1.00 95.12 319 LEU A O 1
ATOM 2304 N N . GLN A 1 320 ? 13.407 -0.975 -24.669 1.00 92.38 320 GLN A N 1
ATOM 2305 C CA . GLN A 1 320 ? 12.662 -1.944 -25.478 1.00 92.38 320 GLN A CA 1
ATOM 2306 C C . GLN A 1 320 ? 12.867 -1.746 -26.993 1.00 92.38 320 GLN A C 1
ATOM 2308 O O . GLN A 1 320 ? 12.757 -2.704 -27.758 1.00 92.38 320 GLN A O 1
ATOM 2313 N N . GLU A 1 321 ? 13.205 -0.527 -27.416 1.00 92.75 321 GLU A N 1
ATOM 2314 C CA . GLU A 1 321 ? 13.553 -0.162 -28.797 1.00 92.75 321 GLU A CA 1
ATOM 2315 C C . GLU A 1 321 ? 15.075 -0.200 -29.072 1.00 92.75 321 GLU A C 1
ATOM 2317 O O . GLU A 1 321 ? 15.518 0.045 -30.196 1.00 92.75 321 GLU A O 1
ATOM 2322 N N . THR A 1 322 ? 15.904 -0.500 -28.064 1.00 92.81 322 THR A N 1
ATOM 2323 C CA . THR A 1 322 ? 17.372 -0.423 -28.143 1.00 92.81 322 THR A CA 1
ATOM 2324 C C . THR A 1 322 ? 18.019 -1.773 -28.468 1.00 92.81 322 THR A C 1
ATOM 2326 O O . THR A 1 322 ? 17.667 -2.812 -27.911 1.00 92.81 322 THR A O 1
ATOM 2329 N N . VAL A 1 323 ? 19.059 -1.741 -29.310 1.00 93.50 323 VAL A N 1
ATOM 2330 C CA . VAL A 1 323 ? 19.976 -2.867 -29.559 1.00 93.50 323 VAL A CA 1
ATOM 2331 C C . VAL A 1 323 ? 21.398 -2.541 -29.088 1.00 93.50 323 VAL A C 1
ATOM 2333 O O . VAL A 1 323 ? 21.863 -1.408 -29.217 1.00 93.50 323 VAL A O 1
ATOM 2336 N N . VAL A 1 324 ? 22.115 -3.539 -28.570 1.00 92.56 324 VAL A N 1
ATOM 2337 C CA . VAL A 1 324 ? 23.480 -3.418 -28.028 1.00 92.56 324 VAL A CA 1
ATOM 2338 C C . VAL A 1 324 ? 24.445 -4.289 -28.825 1.00 92.56 324 VAL A C 1
ATOM 2340 O O . VAL A 1 324 ? 24.119 -5.409 -29.211 1.00 92.56 324 VAL A O 1
ATOM 2343 N N . ARG A 1 325 ? 25.664 -3.785 -29.053 1.00 92.50 325 ARG A N 1
ATOM 2344 C CA . ARG A 1 325 ? 26.777 -4.581 -29.589 1.00 92.50 325 ARG A CA 1
ATOM 2345 C C . ARG A 1 325 ? 27.434 -5.366 -28.455 1.00 92.50 325 ARG A C 1
ATOM 2347 O O . ARG A 1 325 ? 28.041 -4.763 -27.573 1.00 92.50 325 ARG A O 1
ATOM 2354 N N . THR A 1 326 ? 27.341 -6.688 -28.498 1.00 87.38 326 THR A N 1
ATOM 2355 C CA . THR A 1 326 ? 28.018 -7.611 -27.578 1.00 87.38 326 THR A CA 1
ATOM 2356 C C . THR A 1 326 ? 29.044 -8.461 -28.345 1.00 87.38 326 THR A C 1
ATOM 2358 O O . THR A 1 326 ? 29.247 -8.272 -29.547 1.00 87.38 326 THR A O 1
ATOM 2361 N N . ARG A 1 327 ? 29.719 -9.412 -27.680 1.00 87.88 327 ARG A N 1
ATOM 2362 C CA . ARG A 1 327 ? 30.618 -10.372 -28.362 1.00 87.88 327 ARG A CA 1
ATOM 2363 C C . ARG A 1 327 ? 29.835 -11.347 -29.253 1.00 87.88 327 ARG A C 1
ATOM 2365 O O . ARG A 1 327 ? 30.368 -11.908 -30.201 1.00 87.88 327 ARG A O 1
ATOM 2372 N N . GLU A 1 328 ? 28.557 -11.513 -28.940 1.00 84.12 328 GLU A N 1
ATOM 2373 C CA . GLU A 1 328 ? 27.579 -12.399 -29.556 1.00 84.12 328 GLU A CA 1
ATOM 2374 C C . GLU A 1 328 ? 26.854 -11.757 -30.758 1.00 84.12 328 GLU A C 1
ATOM 2376 O O . GLU A 1 328 ? 26.049 -12.431 -31.408 1.00 84.12 328 GLU A O 1
ATOM 2381 N N . GLY A 1 329 ? 27.131 -10.485 -31.069 1.00 88.75 329 GLY A N 1
ATOM 2382 C CA . GLY A 1 329 ? 26.560 -9.750 -32.201 1.00 88.75 329 GLY A CA 1
ATOM 2383 C C . GLY A 1 329 ? 25.809 -8.484 -31.784 1.00 88.75 329 GLY A C 1
ATOM 2384 O O . GLY A 1 329 ? 26.155 -7.835 -30.801 1.00 88.75 329 GLY A O 1
ATOM 2385 N N . ILE A 1 330 ? 24.791 -8.108 -32.560 1.00 90.38 330 ILE A N 1
ATOM 2386 C CA . ILE A 1 330 ? 23.868 -7.017 -32.222 1.00 90.38 330 ILE A CA 1
ATOM 2387 C C . ILE A 1 330 ? 22.610 -7.653 -31.633 1.00 90.38 330 ILE A C 1
ATOM 2389 O O . ILE A 1 330 ? 21.899 -8.349 -32.353 1.00 90.38 330 ILE A O 1
ATOM 2393 N N . LEU A 1 331 ? 22.363 -7.444 -30.339 1.00 90.62 331 LEU A N 1
ATOM 2394 C CA . LEU A 1 331 ? 21.263 -8.068 -29.600 1.00 90.62 331 LEU A CA 1
ATOM 2395 C C . LEU A 1 331 ? 20.267 -7.001 -29.105 1.00 90.62 331 LEU A C 1
ATOM 2397 O O . LEU A 1 331 ? 20.718 -5.982 -28.576 1.00 90.62 331 LEU A O 1
ATOM 2401 N N . PRO A 1 332 ? 18.940 -7.196 -29.225 1.00 91.88 332 PRO A N 1
ATOM 2402 C CA . PRO A 1 332 ? 17.956 -6.322 -28.586 1.00 91.88 332 PRO A CA 1
ATOM 2403 C C . PRO A 1 332 ? 18.028 -6.392 -27.057 1.00 91.88 332 PRO A C 1
ATOM 2405 O O . PRO A 1 332 ? 18.382 -7.425 -26.481 1.00 91.88 332 PRO A O 1
ATOM 2408 N N . ILE A 1 333 ? 17.670 -5.293 -26.392 1.00 92.62 333 ILE A N 1
ATOM 2409 C CA . ILE A 1 333 ? 17.447 -5.273 -24.944 1.00 92.62 333 ILE A CA 1
ATOM 2410 C C . ILE A 1 333 ? 16.004 -5.701 -24.649 1.00 92.62 333 ILE A C 1
ATOM 2412 O O . ILE A 1 333 ? 15.061 -5.324 -25.344 1.00 92.62 333 ILE A O 1
ATOM 2416 N N . ARG A 1 334 ? 15.831 -6.476 -23.579 1.00 90.94 334 ARG A N 1
ATOM 2417 C CA . ARG A 1 334 ? 14.539 -6.880 -23.023 1.00 90.94 334 ARG A CA 1
ATOM 2418 C C . ARG A 1 334 ? 14.452 -6.369 -21.576 1.00 90.94 334 ARG A C 1
ATOM 2420 O O . ARG A 1 334 ? 14.961 -7.028 -20.669 1.00 90.94 334 ARG A O 1
ATOM 2427 N N . PRO A 1 335 ? 13.921 -5.152 -21.354 1.00 93.12 335 PRO A N 1
ATOM 2428 C CA . PRO A 1 335 ? 13.877 -4.542 -20.031 1.00 93.12 335 PRO A CA 1
ATOM 2429 C C . PRO A 1 335 ? 12.807 -5.189 -19.145 1.00 93.12 335 PRO A C 1
ATOM 2431 O O . PRO A 1 335 ? 11.699 -5.474 -19.594 1.00 93.12 335 PRO A O 1
ATOM 2434 N N . TYR A 1 336 ? 13.127 -5.353 -17.867 1.00 90.81 336 TYR A N 1
ATOM 2435 C CA . TYR A 1 336 ? 12.245 -5.871 -16.822 1.00 90.81 336 TYR A CA 1
ATOM 2436 C C . TYR A 1 336 ? 12.246 -4.907 -15.623 1.00 90.81 336 TYR A C 1
ATOM 2438 O O . TYR A 1 336 ? 13.223 -4.189 -15.421 1.00 90.81 336 TYR A O 1
ATOM 2446 N N . LEU A 1 337 ? 11.161 -4.844 -14.842 1.00 93.62 337 LEU A N 1
ATOM 2447 C CA . LEU A 1 337 ? 11.057 -3.967 -13.669 1.00 93.62 337 LEU A CA 1
ATOM 2448 C C . LEU A 1 337 ? 10.768 -4.773 -12.402 1.00 93.62 337 LEU A C 1
ATOM 2450 O O . LEU A 1 337 ? 9.885 -5.626 -12.399 1.00 93.62 337 LEU A O 1
ATOM 2454 N N . THR A 1 338 ? 11.418 -4.417 -11.292 1.00 93.38 338 THR A N 1
ATOM 2455 C CA . THR A 1 338 ? 11.097 -4.996 -9.972 1.00 93.38 338 THR A CA 1
ATOM 2456 C C . THR A 1 338 ? 9.674 -4.644 -9.511 1.00 93.38 338 THR A C 1
ATOM 2458 O O . THR A 1 338 ? 9.022 -5.469 -8.869 1.00 93.38 338 THR A O 1
ATOM 2461 N N . ARG A 1 339 ? 9.185 -3.450 -9.885 1.00 93.81 339 ARG A N 1
ATOM 2462 C CA . ARG A 1 339 ? 7.786 -2.989 -9.818 1.00 93.81 339 ARG A CA 1
ATOM 2463 C C . ARG A 1 339 ? 7.466 -2.050 -10.985 1.00 93.81 339 ARG A C 1
ATOM 2465 O O . ARG A 1 339 ? 8.289 -1.212 -11.347 1.00 93.81 339 ARG A O 1
ATOM 2472 N N . ASP A 1 340 ? 6.254 -2.129 -11.516 1.00 92.88 340 ASP A N 1
ATOM 2473 C CA . ASP A 1 340 ? 5.725 -1.264 -12.583 1.00 92.88 340 ASP A CA 1
ATOM 2474 C C . ASP A 1 340 ? 4.633 -0.285 -12.100 1.00 92.88 340 ASP A C 1
ATOM 2476 O O . ASP A 1 340 ? 4.284 0.661 -12.810 1.00 92.88 340 ASP A O 1
ATOM 2480 N N . ALA A 1 341 ? 4.140 -0.471 -10.873 1.00 92.81 341 ALA A N 1
ATOM 2481 C CA . ALA A 1 341 ? 3.099 0.332 -10.239 1.00 92.81 341 ALA A CA 1
ATOM 2482 C C . ALA A 1 341 ? 3.517 0.852 -8.843 1.00 92.81 341 ALA A C 1
ATOM 2484 O O . ALA A 1 341 ? 4.649 0.670 -8.379 1.00 92.81 341 ALA A O 1
ATOM 2485 N N . ASP A 1 342 ? 2.602 1.553 -8.168 1.00 93.75 342 ASP A N 1
ATOM 2486 C CA . ASP A 1 342 ? 2.829 2.166 -6.853 1.00 93.75 342 ASP A CA 1
ATOM 2487 C C . ASP A 1 342 ? 2.596 1.184 -5.686 1.00 93.75 342 ASP A C 1
ATOM 2489 O O . ASP A 1 342 ? 1.686 1.347 -4.873 1.00 93.75 342 ASP A O 1
ATOM 2493 N N . PHE A 1 343 ? 3.444 0.159 -5.604 1.00 91.69 343 PHE A N 1
ATOM 2494 C CA . PHE A 1 343 ? 3.485 -0.801 -4.500 1.00 91.69 343 PHE A CA 1
ATOM 2495 C C . PHE A 1 343 ? 4.906 -0.964 -3.952 1.00 91.69 343 PHE A C 1
ATOM 2497 O O . PHE A 1 343 ? 5.884 -0.579 -4.591 1.00 91.69 343 PHE A O 1
ATOM 2504 N N . PHE A 1 344 ? 5.019 -1.484 -2.731 1.00 91.81 344 PHE A N 1
ATOM 2505 C CA . PHE A 1 344 ? 6.309 -1.700 -2.079 1.00 91.81 344 PHE A CA 1
ATOM 2506 C C . PHE A 1 344 ? 6.943 -3.010 -2.562 1.00 91.81 344 PHE A C 1
ATOM 2508 O O . PHE A 1 344 ? 6.244 -3.993 -2.766 1.00 91.81 344 PHE A O 1
ATOM 2515 N N . VAL A 1 345 ? 8.271 -3.058 -2.675 1.00 88.88 345 VAL A N 1
ATOM 2516 C CA . VAL A 1 345 ? 9.010 -4.318 -2.869 1.00 88.88 345 VAL A CA 1
ATOM 2517 C C . VAL A 1 345 ? 10.118 -4.396 -1.814 1.00 88.88 345 VAL A C 1
ATOM 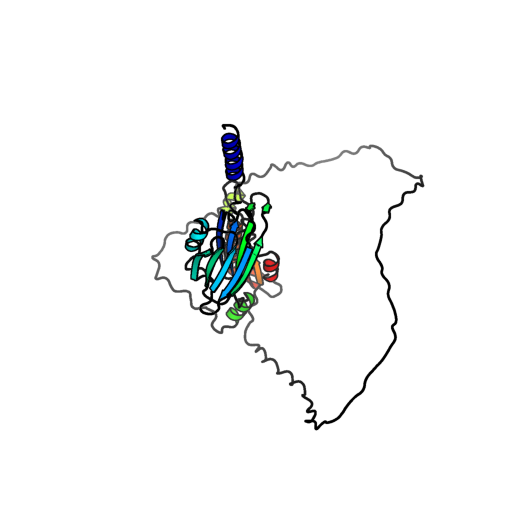2519 O O . VAL A 1 345 ? 10.940 -3.470 -1.755 1.00 88.88 345 VAL A O 1
ATOM 2522 N N . PRO A 1 346 ? 10.163 -5.449 -0.970 1.00 87.50 346 PRO A N 1
ATOM 2523 C CA . PRO A 1 346 ? 11.243 -5.651 -0.005 1.00 87.50 346 PRO A CA 1
ATOM 2524 C C . PRO A 1 346 ? 12.609 -5.758 -0.692 1.00 87.50 346 PRO A C 1
ATOM 2526 O O . PRO A 1 346 ? 12.720 -6.322 -1.776 1.00 87.50 346 PRO A O 1
ATOM 2529 N N . LEU A 1 347 ? 13.668 -5.257 -0.046 1.00 89.56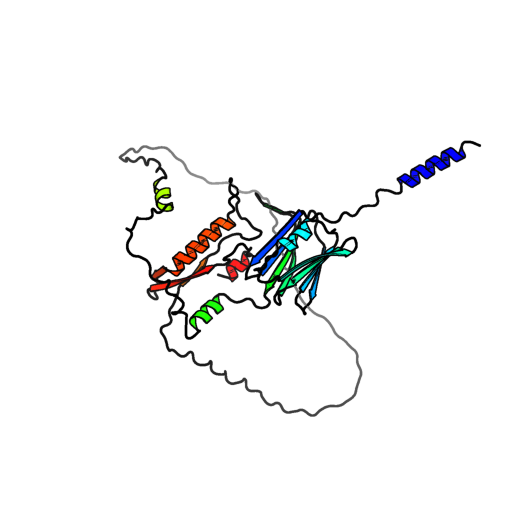 347 LEU A N 1
ATOM 2530 C CA . LEU A 1 347 ? 14.999 -5.164 -0.666 1.00 89.56 347 LEU A CA 1
ATOM 2531 C C . LEU A 1 347 ? 15.564 -6.516 -1.135 1.00 89.56 347 LEU A C 1
ATOM 2533 O O . LEU A 1 347 ? 16.210 -6.562 -2.172 1.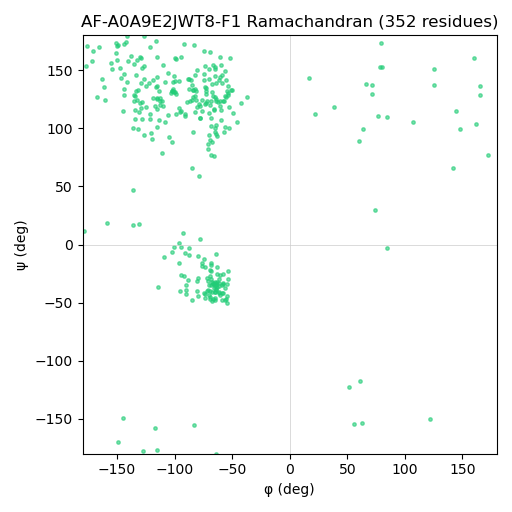00 89.56 347 LEU A O 1
ATOM 2537 N N . HIS A 1 348 ? 15.291 -7.615 -0.422 1.00 85.81 348 HIS A N 1
ATOM 2538 C CA . HIS A 1 348 ? 15.709 -8.952 -0.862 1.00 85.81 348 HIS A CA 1
ATOM 2539 C C . HIS A 1 348 ? 14.910 -9.440 -2.082 1.00 85.81 348 HIS A C 1
ATOM 2541 O O . HIS A 1 348 ? 15.512 -9.963 -3.010 1.00 85.81 348 HIS A O 1
ATOM 2547 N N . VAL A 1 349 ? 13.597 -9.176 -2.143 1.00 86.44 349 VAL A N 1
ATOM 2548 C CA . VAL A 1 349 ? 12.748 -9.533 -3.297 1.00 86.44 349 VAL A CA 1
ATOM 2549 C C . VAL A 1 349 ? 13.167 -8.765 -4.557 1.00 86.44 349 VAL A C 1
ATOM 2551 O O . VAL A 1 349 ? 13.094 -9.304 -5.654 1.00 86.44 349 VAL A O 1
ATOM 2554 N N . ARG A 1 350 ? 13.668 -7.526 -4.429 1.00 91.00 350 ARG A N 1
ATOM 2555 C CA . ARG A 1 350 ? 14.241 -6.773 -5.568 1.00 91.00 350 ARG A CA 1
ATOM 2556 C C . ARG A 1 350 ? 15.458 -7.469 -6.179 1.00 91.00 350 ARG A C 1
ATOM 2558 O O . ARG A 1 350 ? 15.628 -7.396 -7.388 1.00 91.00 350 ARG A O 1
ATOM 2565 N N . VAL A 1 351 ? 16.277 -8.121 -5.350 1.00 90.19 351 VAL A N 1
ATOM 2566 C CA . VAL A 1 351 ? 17.469 -8.877 -5.772 1.00 90.19 351 VAL A CA 1
ATOM 2567 C C . VAL A 1 351 ? 17.087 -10.265 -6.290 1.00 90.19 351 VAL A C 1
ATOM 2569 O O . VAL A 1 351 ? 17.624 -10.700 -7.295 1.00 90.19 351 VAL A O 1
ATOM 2572 N N . GLU A 1 352 ? 16.129 -10.939 -5.652 1.00 86.69 352 GLU A N 1
ATOM 2573 C CA . GLU A 1 352 ? 15.574 -12.227 -6.103 1.00 86.69 352 GLU A CA 1
ATOM 2574 C C . GLU A 1 352 ? 14.894 -12.127 -7.481 1.00 86.69 352 GLU A C 1
ATOM 2576 O O . GLU A 1 352 ? 14.895 -13.082 -8.250 1.00 86.69 352 GLU A O 1
ATOM 2581 N N . LYS A 1 353 ? 14.347 -10.950 -7.806 1.00 85.56 353 LYS A N 1
ATOM 2582 C CA . LYS A 1 353 ? 13.720 -10.629 -9.093 1.00 85.56 353 LYS A CA 1
ATOM 2583 C C . LYS A 1 353 ? 14.699 -10.290 -10.236 1.00 85.56 353 LYS A C 1
ATOM 2585 O O . LYS A 1 353 ? 14.200 -10.106 -11.345 1.00 85.56 353 LYS A O 1
ATOM 2590 N N . ALA A 1 354 ? 16.002 -10.098 -9.996 1.00 84.50 354 ALA A N 1
ATOM 2591 C CA . ALA A 1 354 ? 16.911 -9.372 -10.906 1.00 84.50 354 ALA A CA 1
ATOM 2592 C C . ALA A 1 354 ? 18.041 -10.218 -11.522 1.00 84.50 354 ALA A C 1
ATOM 2594 O O . ALA A 1 354 ? 18.257 -10.038 -12.743 1.00 84.50 354 ALA A O 1
#

Radius of gyration: 36.99 Å; Cα contacts (8 Å, |Δi|>4): 434; chains: 1; bounding box: 96×97×114 Å

Secondary structure (DSSP, 8-state):
--HHHHHHHHHHHHHHHHS------PPPPEEEEEEE--SS-EEEEEEESSPPEEEEEEETTTTEEEEEEES----HHHHHHHHHS-TT-SSEEEEEEEEEETTEEEEEEEESS-EEEEEEEE--EEETTEEE-EEEEEEEEESS---HHHHHHHHHHSTT-SS-----PPPPPP-----PPP-TTHHHHTTSPPP----------------------------------------------------------PPP----PPPP----------S-----EEEEE----BTTB---B-TTS-BHHHHHHHHHHHHHHHHHT-EEEETTEEEEEEEEES-SSS----HHHHHHT-

Solvent-accessible surface area (backbone atoms only — not comparable to full-atom values): 23026 Å² total; per-residue (Å²): 134,73,64,61,65,58,49,52,55,52,53,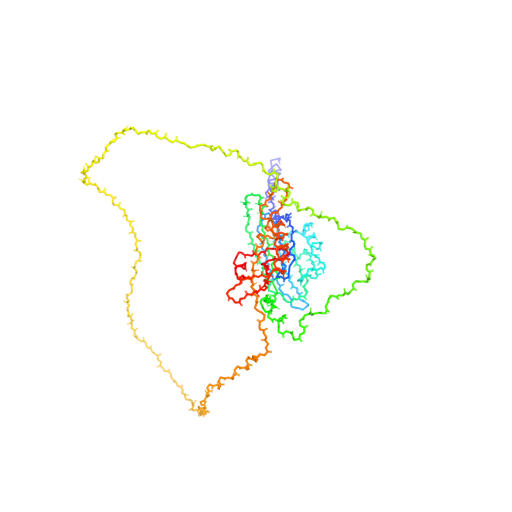53,53,48,54,66,60,65,63,52,86,73,78,76,79,70,42,46,53,67,75,46,62,50,69,28,65,42,91,77,34,31,39,40,40,42,30,22,78,44,83,75,49,72,54,78,45,80,40,78,84,75,35,29,46,36,35,38,31,45,48,24,64,83,49,68,52,66,56,48,47,48,74,60,62,48,93,82,35,75,48,44,68,47,58,48,71,45,69,70,48,97,46,23,25,36,39,34,38,38,36,69,56,72,55,51,75,46,79,50,77,44,74,59,44,80,55,90,92,49,76,46,54,16,30,45,38,39,38,39,28,53,69,71,81,81,53,69,66,56,51,59,48,46,57,70,62,47,97,68,61,80,88,81,74,84,74,81,73,79,85,78,84,82,88,80,79,94,73,88,78,78,56,73,62,63,64,48,62,76,65,63,81,77,79,86,82,85,84,86,88,81,84,90,89,88,82,88,81,80,88,88,82,88,82,88,90,90,86,88,85,89,83,88,80,92,82,87,84,91,83,88,85,83,89,86,91,85,88,88,89,89,90,87,89,83,87,83,90,90,84,86,86,81,82,78,92,73,80,78,69,75,76,74,78,76,72,70,80,70,82,73,90,80,72,88,80,86,62,61,46,76,42,68,42,75,40,56,51,12,43,91,41,45,61,60,68,46,97,87,66,54,40,40,24,59,54,38,39,58,48,45,54,56,48,37,58,56,35,56,78,34,70,44,84,56,98,92,41,81,26,43,34,46,55,45,60,67,58,92,64,66,38,64,68,57,76,66,58,48,58,76,70,92

Foldseek 3Di:
DPPVVVVCVVVVVVVVPVVDPPPPLQFWDFPAWFWDADPQKIKIKTFTQDAWDWDWDFDVVVTKIKIKTFRDDDDVRVVCVQVRDDCPRQFFNGWDWDDPDPGIIIIMTRTDADWDKDWDKDAFDDDPPDTTHIMIMIITGHPDDDQVVVVVVCCVVPPCNDPDPPDDDPDDDDDDDDDDDDDVVVVVVVPDDDDDDDDDDDDDDDDDDDDDDDDDDDDDDDDDDDDDDDDDDDDDDDDDDDDDDDDDDDDDDDDDPPPPDPPDPPPPPDPPPDDPPQDAAEAEQEQPFFRVGQPDQDPVRRTSSVVSLVVLVVVQVVQQPDWDQDPVGTHRYHYDYLDNHRHGDDPVSSVVSD

Sequence (354 aa):
MNASRRHVLRQGGVLLLSLGVAQIARGATILAVRVWPAADYTRVTIESDAALRTEPLFVANPPRLAVDIEGVELNPALRELVSKVRSDDPFITGVRVGQYSANVVRLVLDLRQMVKPQVFNLPPVSSGSARYQHRLVLDLYPTQVSDPLEALILERTEPGGNRASLKPSPAAPQSSRIVPHSDPLGDWLARQPSLPNGSSAAGMGSAAGAASASGMGGTPGAGAAPSMSATGPSPTAAPTAMGTPGGPGSAPPTPGSAALTPPPFASTPGLSQGGPTERFVIVAIDPGHGGEDPGAIGPAGTREKDVVLQIALRLRERLQETVVRTREGILPIRPYLTRDADFFVPLHVRVEKA

pLDDT: mean 71.53, std 24.53, range [29.58, 98.44]